Protein AF-A0A7S1W0T6-F1 (afdb_monomer)

Foldseek 3Di:
DDDDDDDDDDDDDDDDDDDDDDDDDDDDDDDDDDDDDDDPDDPPPPPPQAFFDWDKDAACDWFAQPQQRATDHTIWIAGPQQRGIHHLACHPPPGGGSNVVSRVHGDDHNDDGRDHDDDPCSVVVSVVVNVVSVVVVVVVVVCVVCCVPPNPCPVVLVVVVVVVVCVPLVNLLVVLLVVLVVVLVVQLVVQLVVQVVVPPDPDPLSNLVSNLRSLVRSLVVLVVQLVVLVVQLVVLVVQLVCVVVVQCCCCPVVVDRCVVSVDDSNVVSVSSNVSSVSSNVSSVVVNVVSVVSNVVSVVVNVVD

Secondary structure (DSSP, 8-state):
-------PPPPPP------------------------------------BPP-EEEEEEEEEEE-TTT--EEEEEEEEETTT--EEESS--STT-S-HHHHHHHSPB-SPPPPP-PPP-TTHHHHHHHHHHHHHHHHHHHHHHHHHHHHH-SSHHHHHHHHHHHHHT-HHHHHHHHHHHHHHHHHHHHHHHHHHHHHH-----HHHHHHHHHHHHHHHHHHHHHHHHHHHHHHHHHHHHHHSHHHHHHHHHHTS---TTTTT--HHHHHHHHHHHHHHHHHHHHHHHHHHHHHHHHHHHHHHT-

pLDDT: mean 81.7, std 15.67, range [36.41, 97.75]

Radius of gyration: 34.13 Å; Cα contacts (8 Å, |Δi|>4): 295; chains: 1; bounding box: 92×72×95 Å

Mean predicted aligned error: 13.71 Å

Structure (mmCIF, N/CA/C/O backbone):
data_AF-A0A7S1W0T6-F1
#
_entry.id   AF-A0A7S1W0T6-F1
#
loop_
_atom_site.group_PDB
_atom_site.id
_atom_site.type_symbol
_atom_site.label_atom_id
_atom_site.label_alt_id
_atom_site.label_comp_id
_atom_site.label_asym_id
_atom_site.label_entity_id
_atom_site.label_seq_id
_atom_site.pdbx_PDB_ins_code
_atom_site.Cartn_x
_atom_site.Cartn_y
_atom_site.Cartn_z
_atom_site.occupancy
_atom_site.B_iso_or_equiv
_atom_site.auth_seq_id
_atom_site.auth_comp_id
_atom_site.auth_asym_id
_atom_site.auth_atom_id
_atom_site.pdbx_PDB_model_num
ATOM 1 N N . GLY A 1 1 ? -43.953 41.313 -1.895 1.00 39.44 1 GLY A N 1
ATOM 2 C CA . GLY A 1 1 ? -42.645 41.638 -2.489 1.00 39.44 1 GLY A CA 1
ATOM 3 C C . GLY A 1 1 ? -41.579 40.808 -1.817 1.00 39.44 1 GLY A C 1
ATOM 4 O O . GLY A 1 1 ? -41.363 40.993 -0.632 1.00 39.44 1 GLY A O 1
ATOM 5 N N . TRP A 1 2 ? -40.994 39.850 -2.533 1.00 36.41 2 TRP A N 1
ATOM 6 C CA . TRP A 1 2 ? -39.871 39.034 -2.065 1.00 36.41 2 TRP A CA 1
ATOM 7 C C . TRP A 1 2 ? -38.756 39.182 -3.098 1.00 36.41 2 TRP A C 1
ATOM 9 O O . TRP A 1 2 ? -38.876 38.708 -4.227 1.00 36.41 2 TRP A O 1
ATOM 19 N N . THR A 1 3 ? -37.712 39.921 -2.740 1.00 49.25 3 THR A N 1
ATOM 20 C CA . THR A 1 3 ? -36.543 40.180 -3.579 1.00 49.25 3 THR A CA 1
ATOM 21 C C . THR A 1 3 ? -35.574 39.001 -3.489 1.00 49.25 3 THR A C 1
ATOM 23 O O . THR A 1 3 ? -35.096 38.641 -2.416 1.00 49.25 3 THR A O 1
ATOM 26 N N . ARG A 1 4 ? -35.294 38.372 -4.637 1.00 43.72 4 ARG A N 1
ATOM 27 C CA . ARG A 1 4 ? -34.226 37.376 -4.799 1.00 43.72 4 ARG A CA 1
ATOM 28 C C . ARG A 1 4 ? -32.886 38.105 -4.899 1.00 43.72 4 ARG A C 1
ATOM 30 O O . ARG A 1 4 ? -32.640 38.783 -5.892 1.00 43.72 4 ARG A O 1
ATOM 37 N N . SER A 1 5 ? -32.014 37.928 -3.911 1.00 48.78 5 SER A N 1
ATOM 38 C CA . SER A 1 5 ? -30.604 38.313 -4.020 1.00 48.78 5 SER A CA 1
ATOM 39 C C . SER A 1 5 ? -29.853 37.283 -4.861 1.00 48.78 5 SER A C 1
ATOM 41 O O . SER A 1 5 ? -29.680 36.134 -4.454 1.00 48.78 5 SER A O 1
ATOM 43 N N . ALA A 1 6 ? -29.420 37.703 -6.048 1.00 42.72 6 ALA A N 1
ATOM 44 C CA . ALA A 1 6 ? -28.495 36.965 -6.894 1.00 42.72 6 ALA A CA 1
ATOM 45 C C . ALA A 1 6 ? -27.085 37.017 -6.282 1.00 42.72 6 ALA A C 1
ATOM 47 O O . ALA A 1 6 ? -26.511 38.089 -6.101 1.00 42.72 6 ALA A O 1
ATOM 48 N N . SER A 1 7 ? -26.531 35.850 -5.953 1.00 50.03 7 SER A N 1
ATOM 49 C CA . SER A 1 7 ? -25.130 35.694 -5.561 1.00 50.03 7 SER A CA 1
ATOM 50 C C . SER A 1 7 ? -24.276 35.618 -6.827 1.00 50.03 7 SER A C 1
ATOM 52 O O . SER A 1 7 ? -24.381 34.671 -7.605 1.00 50.03 7 SER A O 1
ATOM 54 N N . ALA A 1 8 ? -23.464 36.650 -7.051 1.00 44.28 8 ALA A N 1
ATOM 55 C CA . ALA A 1 8 ? -22.470 36.690 -8.111 1.00 44.28 8 ALA A CA 1
ATOM 56 C C . ALA A 1 8 ? -21.288 35.768 -7.761 1.00 44.28 8 ALA A C 1
ATOM 58 O O . ALA A 1 8 ? -20.667 35.911 -6.707 1.00 44.28 8 ALA A O 1
ATOM 59 N N . SER A 1 9 ? -20.968 34.824 -8.649 1.00 47.66 9 SER A N 1
ATOM 60 C CA . SER A 1 9 ? -19.741 34.027 -8.562 1.00 47.66 9 SER A CA 1
ATOM 61 C C . SER A 1 9 ? -18.504 34.879 -8.886 1.00 47.66 9 SER A C 1
ATOM 63 O O . SER A 1 9 ? -18.552 35.669 -9.833 1.00 47.66 9 SER A O 1
ATOM 65 N N . PRO A 1 10 ? -17.371 34.705 -8.180 1.00 53.59 10 PRO A N 1
ATOM 66 C CA . PRO A 1 10 ? -16.130 35.391 -8.523 1.00 53.59 10 PRO A CA 1
ATOM 67 C C . PRO A 1 10 ? -15.521 34.791 -9.798 1.00 53.59 10 PRO A C 1
ATOM 69 O O . PRO A 1 10 ? -15.310 33.579 -9.877 1.00 53.59 10 PRO A O 1
ATOM 72 N N . ARG A 1 11 ? -15.205 35.643 -10.782 1.00 46.06 11 ARG A N 1
ATOM 73 C CA . ARG A 1 11 ? -14.334 35.297 -11.916 1.00 46.06 11 ARG A CA 1
ATOM 74 C C . ARG A 1 11 ? -12.904 35.102 -11.408 1.00 46.06 11 ARG A C 1
ATOM 76 O O . ARG A 1 11 ? -12.360 35.984 -10.748 1.00 46.06 11 ARG A O 1
ATOM 83 N N . LEU A 1 12 ? -12.309 33.956 -11.727 1.00 51.66 12 LEU A N 1
ATOM 84 C CA . LEU A 1 12 ? -10.872 33.724 -11.582 1.00 51.66 12 LEU A CA 1
ATOM 85 C C . LEU A 1 12 ? -10.122 34.395 -12.748 1.00 51.66 12 LEU A C 1
ATOM 87 O O . LEU A 1 12 ? -10.652 34.405 -13.860 1.00 51.66 12 LEU A O 1
ATOM 91 N N . PRO A 1 13 ? -8.920 34.950 -12.516 1.00 53.38 13 PRO A N 1
ATOM 92 C CA . PRO A 1 13 ? -8.126 35.574 -13.566 1.00 53.38 13 PRO A CA 1
ATOM 93 C C . PRO A 1 13 ? -7.515 34.523 -14.502 1.00 53.38 13 PRO A C 1
ATOM 95 O O . PRO A 1 13 ? -6.929 33.539 -14.047 1.00 53.38 13 PRO A O 1
ATOM 98 N N . GLU A 1 14 ? -7.642 34.766 -15.807 1.00 43.16 14 GLU A N 1
ATOM 99 C CA . GLU A 1 14 ? -6.897 34.092 -16.871 1.00 43.16 14 GLU A CA 1
ATOM 100 C C . GLU A 1 14 ? -5.398 34.359 -16.691 1.00 43.16 14 GLU A C 1
ATOM 102 O O . GLU A 1 14 ? -4.919 35.484 -16.834 1.00 43.16 14 GLU A O 1
ATOM 107 N N . SER A 1 15 ? -4.646 33.315 -16.353 1.00 44.34 15 SER A N 1
ATOM 108 C CA . SER A 1 15 ? -3.191 33.322 -16.429 1.00 44.34 15 SER A CA 1
ATOM 109 C C . SER A 1 15 ? -2.772 33.059 -17.872 1.00 44.34 15 SER A C 1
ATOM 111 O O . SER A 1 15 ? -3.045 31.990 -18.411 1.00 44.34 15 SER A O 1
ATOM 113 N N . ALA A 1 16 ? -2.121 34.052 -18.473 1.00 43.12 16 ALA A N 1
ATOM 114 C CA . ALA A 1 16 ? -1.555 34.002 -19.809 1.00 43.12 16 ALA A CA 1
ATOM 115 C C . ALA A 1 16 ? -0.494 32.894 -19.937 1.00 43.12 16 ALA A C 1
ATOM 117 O O . ALA A 1 16 ? 0.518 32.906 -19.233 1.00 43.12 16 ALA A O 1
ATOM 118 N N . ASP A 1 17 ? -0.720 31.976 -20.876 1.00 38.09 17 ASP A N 1
ATOM 119 C CA . ASP A 1 17 ? 0.258 30.993 -21.329 1.00 38.09 17 ASP A CA 1
ATOM 120 C C . ASP A 1 17 ? 1.307 31.672 -22.221 1.00 38.09 17 ASP A C 1
ATOM 122 O O . ASP A 1 17 ? 1.073 32.007 -23.385 1.00 38.09 17 ASP A O 1
ATOM 126 N N . SER A 1 18 ? 2.508 31.855 -21.678 1.00 43.09 18 SER A N 1
ATOM 127 C CA . SER A 1 18 ? 3.706 32.192 -22.439 1.00 43.09 18 SER A CA 1
ATOM 128 C C . SER A 1 18 ? 4.280 30.924 -23.077 1.00 43.09 18 SER A C 1
ATOM 130 O O . SER A 1 18 ? 5.038 30.154 -22.488 1.00 43.09 18 SER A O 1
ATOM 132 N N . SER A 1 19 ? 3.904 30.730 -24.339 1.00 42.38 19 SER A N 1
ATOM 133 C CA . SER A 1 19 ? 4.480 29.746 -25.255 1.00 42.38 19 SER A CA 1
ATOM 134 C C . SER A 1 19 ? 5.979 30.007 -25.455 1.00 42.38 19 SER A C 1
ATOM 136 O O . SER A 1 19 ? 6.369 30.871 -26.240 1.00 42.38 19 SER A O 1
ATOM 138 N N . SER A 1 20 ? 6.839 29.251 -24.769 1.00 43.81 20 SER A N 1
ATOM 139 C CA . SER A 1 20 ? 8.278 29.204 -25.054 1.00 43.81 20 SER A CA 1
ATOM 140 C C . SER A 1 20 ? 8.564 28.074 -26.042 1.00 43.81 20 SER A C 1
ATOM 142 O O . SER A 1 20 ? 8.642 26.891 -25.724 1.00 43.81 20 SER A O 1
ATOM 144 N N . ARG A 1 21 ? 8.665 28.499 -27.298 1.00 42.38 21 ARG A N 1
ATOM 145 C CA . ARG A 1 21 ? 9.006 27.736 -28.495 1.00 42.38 21 ARG A CA 1
ATOM 146 C C . ARG A 1 21 ? 10.484 27.330 -28.412 1.00 42.38 21 ARG A C 1
ATOM 148 O O . ARG A 1 21 ? 11.360 28.155 -28.652 1.00 42.38 21 ARG A O 1
ATOM 155 N N . SER A 1 22 ? 10.777 26.083 -28.054 1.00 40.56 22 SER A N 1
ATOM 156 C CA . SER A 1 22 ? 12.134 25.529 -28.114 1.00 40.56 22 SER A CA 1
ATOM 157 C C . SER A 1 22 ? 12.492 25.197 -29.564 1.00 40.56 22 SER A C 1
ATOM 159 O O . SER A 1 22 ? 12.004 24.248 -30.175 1.00 40.56 22 SER A O 1
ATOM 161 N N . SER A 1 23 ? 13.335 26.053 -30.131 1.00 42.31 23 SER A N 1
ATOM 162 C CA . SER A 1 23 ? 13.966 25.927 -31.438 1.00 42.31 23 SER A CA 1
ATOM 163 C C . SER A 1 23 ? 14.831 24.668 -31.516 1.00 42.31 23 SER A C 1
ATOM 165 O O . SER A 1 23 ? 15.804 24.520 -30.780 1.00 42.31 23 SER A O 1
ATOM 167 N N . SER A 1 24 ? 14.471 23.783 -32.444 1.00 42.88 24 SER A N 1
ATOM 168 C CA . SER A 1 24 ? 15.253 22.624 -32.860 1.00 42.88 24 SER A CA 1
ATOM 169 C C . SER A 1 24 ? 16.482 23.107 -33.641 1.00 42.88 24 SER A C 1
ATOM 171 O O . SER A 1 24 ? 16.363 23.575 -34.774 1.00 42.88 24 SER A O 1
ATOM 173 N N . SER A 1 25 ? 17.658 23.061 -33.015 1.00 43.88 25 SER A N 1
ATOM 174 C CA . SER A 1 25 ? 18.938 23.294 -33.679 1.00 43.88 25 SER A CA 1
ATOM 175 C C . SER A 1 25 ? 19.396 22.012 -34.376 1.00 43.88 25 SER A C 1
ATOM 177 O O . SER A 1 25 ? 19.627 20.968 -33.771 1.00 43.88 25 SER A O 1
ATOM 179 N N . LYS A 1 26 ? 19.488 22.123 -35.697 1.00 44.62 26 LYS A N 1
ATOM 180 C CA . LYS A 1 26 ? 19.999 21.144 -36.654 1.00 44.62 26 LYS A CA 1
ATOM 181 C C . LYS A 1 26 ? 21.535 21.127 -36.538 1.00 44.62 26 LYS A C 1
ATOM 183 O O . LYS A 1 26 ? 22.123 22.190 -36.733 1.00 44.62 26 LYS A O 1
ATOM 188 N N . PRO A 1 27 ? 22.207 20.005 -36.228 1.00 48.75 27 PRO A N 1
ATOM 189 C CA . PRO A 1 27 ? 23.661 19.962 -36.298 1.00 48.75 27 PRO A CA 1
ATOM 190 C C . PRO A 1 27 ? 24.092 19.851 -37.763 1.00 48.75 27 PRO A C 1
ATOM 192 O O . PRO A 1 27 ? 23.799 18.881 -38.463 1.00 48.75 27 PRO A O 1
ATOM 195 N N . THR A 1 28 ? 24.740 20.916 -38.220 1.00 46.06 28 THR A N 1
ATOM 196 C CA . THR A 1 28 ? 25.445 21.052 -39.491 1.00 46.06 28 THR A CA 1
ATOM 197 C C . THR A 1 28 ? 26.633 20.094 -39.510 1.00 46.06 28 THR A C 1
ATOM 199 O O . THR A 1 28 ? 27.437 20.081 -38.580 1.00 46.06 28 THR A O 1
ATOM 202 N N . GLY A 1 29 ? 26.726 19.286 -40.566 1.00 46.78 29 GLY A N 1
ATOM 203 C CA . GLY A 1 29 ? 27.864 18.410 -40.806 1.00 46.78 29 GLY A CA 1
ATOM 204 C C . GLY A 1 29 ? 29.128 19.218 -41.081 1.00 46.78 29 GLY A C 1
ATOM 205 O O . GLY A 1 29 ? 29.123 20.108 -41.930 1.00 46.78 29 GLY A O 1
ATOM 206 N N . ALA A 1 30 ? 30.193 18.879 -40.364 1.00 47.16 30 ALA A N 1
ATOM 207 C CA . ALA A 1 30 ? 31.5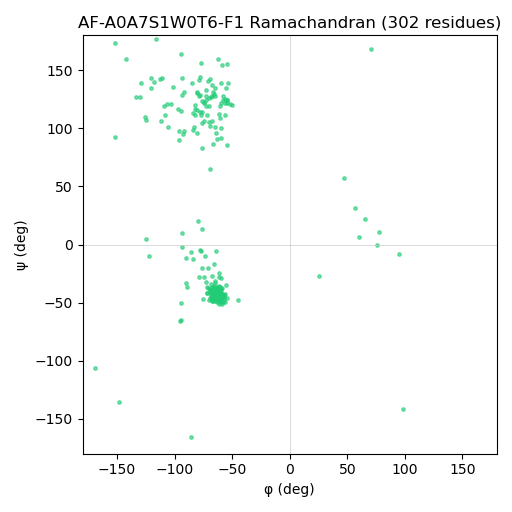59 19.211 -40.721 1.00 47.16 30 ALA A CA 1
ATOM 208 C C . ALA A 1 30 ? 32.237 17.909 -41.159 1.00 47.16 30 ALA A C 1
ATOM 210 O O . ALA A 1 30 ? 32.392 16.970 -40.381 1.00 47.16 30 ALA A O 1
ATOM 211 N N . SER A 1 31 ? 32.540 17.853 -42.448 1.00 48.03 31 SER A N 1
ATOM 212 C CA . SER A 1 31 ? 33.389 16.875 -43.109 1.00 48.03 31 SER A CA 1
ATOM 213 C C . SER A 1 31 ? 34.845 17.140 -42.722 1.00 48.03 31 SER A C 1
ATOM 215 O O . SER A 1 31 ? 35.403 18.162 -43.116 1.00 48.03 31 SER A O 1
ATOM 217 N N . GLU A 1 32 ? 35.438 16.231 -41.947 1.00 50.88 32 GLU A N 1
ATOM 218 C CA . GLU A 1 32 ? 36.887 16.153 -41.755 1.00 50.88 32 GLU A CA 1
ATOM 219 C C . GLU A 1 32 ? 37.467 15.103 -42.707 1.00 50.88 32 GLU A C 1
ATOM 221 O O . GLU A 1 32 ? 37.151 13.913 -42.630 1.00 50.88 32 GLU A O 1
ATOM 226 N N . ASP A 1 33 ? 38.315 15.582 -43.616 1.00 49.03 33 ASP A N 1
ATOM 227 C CA . ASP A 1 33 ? 39.157 14.792 -44.503 1.00 49.03 33 ASP A CA 1
ATOM 228 C C . ASP A 1 33 ? 40.224 14.049 -43.689 1.00 49.03 33 ASP A C 1
ATOM 230 O O . ASP A 1 33 ? 41.210 14.631 -43.226 1.00 49.03 33 ASP A O 1
ATOM 234 N N . VAL A 1 34 ? 40.046 12.735 -43.533 1.00 54.88 34 VAL A N 1
ATOM 235 C CA . VAL A 1 34 ? 41.065 11.850 -42.961 1.00 54.88 34 VAL A CA 1
ATOM 236 C C . VAL A 1 34 ? 41.894 11.232 -44.083 1.00 54.88 34 VAL A C 1
ATOM 238 O O . VAL A 1 34 ? 41.431 10.457 -44.915 1.00 54.88 34 VAL A O 1
ATOM 241 N N . ARG A 1 35 ? 43.161 11.629 -44.052 1.00 50.22 35 ARG A N 1
ATOM 242 C CA . ARG A 1 35 ? 44.296 11.259 -44.894 1.00 50.22 35 ARG A CA 1
ATOM 243 C C . ARG A 1 35 ? 44.503 9.736 -44.935 1.00 50.22 35 ARG A C 1
ATOM 245 O O . ARG A 1 35 ? 44.746 9.116 -43.902 1.00 50.22 35 ARG A O 1
ATOM 252 N N . SER A 1 36 ? 44.456 9.165 -46.138 1.00 48.41 36 SER A N 1
ATOM 253 C CA . SER A 1 36 ? 44.797 7.769 -46.436 1.00 48.41 36 SER A CA 1
ATOM 254 C C . SER A 1 36 ? 46.221 7.434 -45.984 1.00 48.41 36 SER A C 1
ATOM 256 O O . SER A 1 36 ? 47.189 7.937 -46.552 1.00 48.41 36 SER A O 1
ATOM 258 N N . GLY A 1 37 ? 46.330 6.584 -44.961 1.00 52.69 37 GLY A N 1
ATOM 259 C CA . GLY A 1 37 ? 47.558 5.904 -44.557 1.00 52.69 37 GLY A CA 1
ATOM 260 C C . GLY A 1 37 ? 47.559 4.458 -45.055 1.00 52.69 37 GLY A C 1
ATOM 261 O O . GLY A 1 37 ? 46.552 3.757 -44.960 1.00 52.69 37 GLY A O 1
ATOM 262 N N . GLU A 1 38 ? 48.690 4.034 -45.605 1.00 45.78 38 GLU A N 1
ATOM 263 C CA . GLU A 1 38 ? 48.952 2.715 -46.179 1.00 45.78 38 GLU A CA 1
ATOM 264 C C . GLU A 1 38 ? 48.785 1.567 -45.160 1.00 45.78 38 GLU A C 1
ATOM 266 O O . GLU A 1 38 ? 49.583 1.379 -44.248 1.00 45.78 38 GLU A O 1
ATOM 271 N N . GLY A 1 39 ? 47.721 0.781 -45.338 1.00 49.06 39 GLY A N 1
ATOM 272 C CA . GLY A 1 39 ? 47.783 -0.667 -45.578 1.00 49.06 39 GLY A CA 1
ATOM 273 C C . GLY A 1 39 ? 48.675 -1.562 -44.707 1.00 49.06 39 GLY A C 1
ATOM 274 O O . GLY A 1 39 ? 49.448 -2.342 -45.256 1.00 49.06 39 GLY A O 1
ATOM 275 N N . VAL A 1 40 ? 48.498 -1.573 -43.383 1.00 54.53 40 VAL A N 1
ATOM 276 C CA . VAL A 1 40 ? 48.794 -2.781 -42.589 1.00 54.53 40 VAL A CA 1
ATOM 277 C C . VAL A 1 40 ? 47.559 -3.674 -42.669 1.00 54.53 40 VAL A C 1
ATOM 279 O O . VAL A 1 40 ? 46.495 -3.294 -42.188 1.00 54.53 40 VAL A O 1
ATOM 282 N N . GLY A 1 41 ? 47.679 -4.834 -43.319 1.00 51.09 41 GLY A N 1
ATOM 283 C CA . GLY A 1 41 ? 46.597 -5.807 -43.471 1.00 51.09 41 GLY A CA 1
ATOM 284 C C . GLY A 1 41 ? 46.085 -6.303 -42.119 1.00 51.09 41 GLY A C 1
ATOM 285 O O . GLY A 1 41 ? 46.602 -7.274 -41.570 1.00 51.09 41 GLY A O 1
AT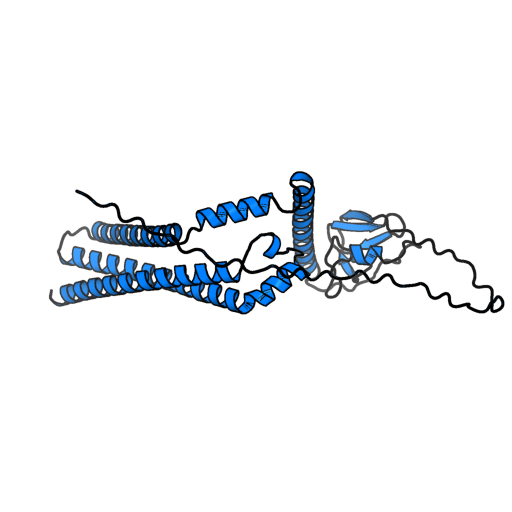OM 286 N N . ILE A 1 42 ? 45.061 -5.635 -41.588 1.00 57.00 42 ILE A N 1
ATOM 287 C CA . ILE A 1 42 ? 44.235 -6.160 -40.507 1.00 57.00 42 ILE A CA 1
ATOM 288 C C . ILE A 1 42 ? 43.430 -7.299 -41.137 1.00 57.00 42 ILE A C 1
ATOM 290 O O . ILE A 1 42 ? 42.707 -7.043 -42.102 1.00 57.00 42 ILE A O 1
ATOM 294 N N . PRO A 1 43 ? 43.567 -8.553 -40.671 1.00 57.59 43 PRO A N 1
ATOM 295 C CA . PRO A 1 43 ? 42.739 -9.634 -41.174 1.00 57.59 43 PRO A CA 1
ATOM 296 C C . PRO A 1 43 ? 41.276 -9.240 -40.978 1.00 57.59 43 PRO A C 1
ATOM 298 O O . PRO A 1 43 ? 40.848 -8.949 -39.862 1.00 57.59 43 PRO A O 1
ATOM 301 N N . ASP A 1 44 ? 40.543 -9.207 -42.088 1.00 51.62 44 ASP A N 1
ATOM 302 C CA . ASP A 1 44 ? 39.119 -8.906 -42.187 1.00 51.62 44 ASP A CA 1
ATOM 303 C C . ASP A 1 44 ? 38.310 -10.053 -41.559 1.00 51.62 44 ASP A C 1
ATOM 305 O O . ASP A 1 44 ? 37.618 -10.833 -42.212 1.00 51.62 44 ASP A O 1
ATOM 309 N N . SER A 1 45 ? 38.464 -10.233 -40.246 1.00 58.25 45 SER A N 1
ATOM 310 C CA . SER A 1 45 ? 37.558 -11.035 -39.445 1.00 58.25 45 SER A CA 1
ATOM 311 C C . SER A 1 45 ? 36.315 -10.188 -39.242 1.00 58.25 45 SER A C 1
ATOM 313 O O . SER A 1 45 ? 36.171 -9.497 -38.231 1.00 58.25 45 SER A O 1
ATOM 315 N N . SER A 1 46 ? 35.430 -10.222 -40.232 1.00 61.09 46 SER A N 1
ATOM 316 C CA . SER A 1 46 ? 34.036 -9.832 -40.089 1.00 61.09 46 SER A CA 1
ATOM 317 C C . SER A 1 46 ? 33.433 -10.639 -38.933 1.00 61.09 46 SER A C 1
ATOM 319 O O . SER A 1 46 ? 32.884 -11.727 -39.100 1.00 61.09 46 SER A O 1
ATOM 321 N N . PHE A 1 47 ? 33.595 -10.133 -37.709 1.00 59.38 47 PHE A N 1
ATOM 322 C CA . PHE A 1 47 ? 32.964 -10.671 -36.516 1.00 59.38 47 PHE A CA 1
ATOM 323 C C . PHE A 1 47 ? 31.467 -10.434 -36.674 1.00 59.38 47 PHE A C 1
ATOM 325 O O . PHE A 1 47 ? 30.910 -9.428 -36.241 1.00 59.38 47 PHE A O 1
ATOM 332 N N . THR A 1 48 ? 30.793 -11.368 -37.337 1.00 70.88 48 THR A N 1
ATOM 333 C CA . THR A 1 48 ? 29.341 -11.436 -37.328 1.00 70.88 48 THR A CA 1
ATOM 334 C C . THR A 1 48 ? 28.928 -11.719 -35.891 1.00 70.88 48 THR A C 1
ATOM 336 O O . THR A 1 48 ? 28.958 -12.864 -35.437 1.00 70.88 48 THR A O 1
ATOM 339 N N . HIS A 1 49 ? 28.594 -10.662 -35.151 1.00 77.38 49 HIS A N 1
ATOM 340 C CA . HIS A 1 49 ? 28.025 -10.751 -33.815 1.00 77.38 49 HIS A CA 1
ATOM 341 C C . HIS A 1 49 ? 26.672 -11.464 -33.915 1.00 77.38 49 HIS A C 1
ATOM 343 O O . HIS A 1 49 ? 25.633 -10.854 -34.164 1.00 77.38 49 HIS A O 1
ATOM 349 N N . ARG A 1 50 ? 26.680 -12.791 -33.770 1.00 89.62 50 ARG A N 1
ATOM 350 C CA . ARG A 1 50 ? 25.458 -13.592 -33.754 1.00 89.62 50 ARG A CA 1
ATOM 351 C C . ARG A 1 50 ? 24.816 -13.463 -32.379 1.00 89.62 50 ARG A C 1
ATOM 353 O O . ARG A 1 50 ? 25.467 -13.691 -31.362 1.00 89.62 50 ARG A O 1
ATOM 360 N N . ALA A 1 51 ? 23.538 -13.104 -32.336 1.00 92.56 51 ALA A N 1
ATOM 361 C CA . ALA A 1 51 ? 22.790 -13.068 -31.086 1.00 92.56 51 ALA A CA 1
ATOM 362 C C . ALA A 1 51 ? 22.562 -14.491 -30.547 1.00 92.56 51 ALA A C 1
ATOM 364 O O . ALA A 1 51 ? 22.303 -15.429 -31.307 1.00 92.56 51 ALA A O 1
ATOM 365 N N . HIS A 1 52 ? 22.623 -14.655 -29.226 1.00 95.50 52 HIS A N 1
ATOM 366 C CA . HIS A 1 52 ? 22.349 -15.936 -28.580 1.00 95.50 52 HIS A CA 1
ATOM 367 C C . HIS A 1 52 ? 20.889 -16.380 -28.768 1.00 95.50 52 HIS A C 1
ATOM 369 O O . HIS A 1 52 ? 19.950 -15.625 -28.512 1.00 95.50 52 HIS A O 1
ATOM 375 N N . LYS A 1 53 ? 20.690 -17.658 -29.113 1.00 96.12 53 LYS A N 1
ATOM 376 C CA . LYS A 1 53 ? 19.368 -18.306 -29.146 1.00 96.12 53 LYS A CA 1
ATOM 377 C C . LYS A 1 53 ? 19.113 -19.068 -27.849 1.00 96.12 53 LYS A C 1
ATOM 379 O O . LYS A 1 53 ? 19.471 -20.241 -27.722 1.00 96.12 53 LYS A O 1
ATOM 384 N N . PHE A 1 54 ? 18.532 -18.388 -26.864 1.00 96.88 54 PHE A N 1
ATOM 385 C CA . PHE A 1 54 ? 18.243 -18.971 -25.553 1.00 96.88 54 PHE A CA 1
ATOM 386 C C . PHE A 1 54 ? 16.965 -19.812 -25.549 1.00 96.88 54 PHE A C 1
ATOM 388 O O . PHE A 1 54 ? 15.901 -19.342 -25.940 1.00 96.88 54 PHE A O 1
ATOM 395 N N . VAL A 1 55 ? 17.062 -21.024 -25.003 1.00 96.75 55 VAL A N 1
ATOM 396 C CA . VAL A 1 55 ? 15.915 -21.845 -24.600 1.00 96.75 55 VAL A CA 1
ATOM 397 C C . VAL A 1 55 ? 15.872 -22.004 -23.094 1.00 96.75 55 VAL A C 1
ATOM 399 O O . VAL A 1 55 ? 16.905 -22.140 -22.436 1.00 96.75 55 VAL A O 1
ATOM 402 N N . GLN A 1 56 ? 14.667 -21.999 -22.535 1.00 96.25 56 GLN A N 1
ATOM 403 C CA . GLN A 1 56 ? 14.483 -22.286 -21.123 1.00 96.25 56 GLN A CA 1
ATOM 404 C C . GLN A 1 56 ? 14.757 -23.774 -20.866 1.00 96.25 56 GLN A C 1
ATOM 406 O O . GLN A 1 56 ? 14.181 -24.651 -21.505 1.00 96.25 56 GLN A O 1
ATOM 411 N N . LYS A 1 57 ? 15.650 -24.066 -19.921 1.00 97.19 57 LYS A N 1
ATOM 412 C CA . LYS A 1 57 ? 16.019 -25.416 -19.496 1.00 97.19 57 LYS A CA 1
ATOM 413 C C . LYS A 1 57 ? 15.926 -25.522 -17.979 1.00 97.19 57 LYS A C 1
ATOM 415 O O . LYS A 1 57 ? 16.342 -24.618 -17.257 1.00 97.19 57 LYS A O 1
ATOM 420 N N . ARG A 1 58 ? 15.402 -26.648 -17.492 1.00 96.81 58 ARG A N 1
ATOM 421 C CA . ARG A 1 58 ? 15.381 -26.975 -16.064 1.00 96.81 58 ARG A CA 1
ATOM 422 C C . ARG A 1 58 ? 16.6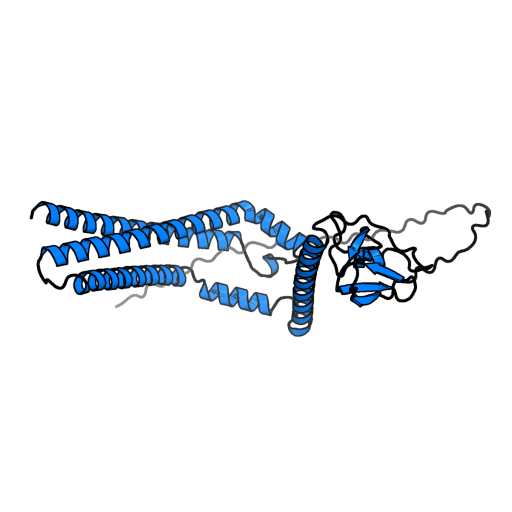06 -27.816 -15.698 1.00 96.81 58 ARG A C 1
ATOM 424 O O . ARG A 1 58 ? 16.892 -28.820 -16.346 1.00 96.81 58 ARG A O 1
ATOM 431 N N . TYR A 1 59 ? 17.323 -27.395 -14.664 1.00 95.94 59 TYR A N 1
ATOM 432 C CA . TYR A 1 59 ? 18.485 -28.075 -14.104 1.00 95.94 59 TYR A CA 1
ATOM 433 C C . TYR A 1 59 ? 18.116 -28.714 -12.768 1.00 95.94 59 TYR A C 1
ATOM 435 O O . TYR A 1 59 ? 17.717 -28.020 -11.836 1.00 95.94 59 TYR A O 1
ATOM 443 N N . TYR A 1 60 ? 18.275 -30.032 -12.677 1.00 94.06 60 TYR A N 1
ATOM 444 C CA . TYR A 1 60 ? 18.051 -30.796 -11.443 1.00 94.06 60 TYR A CA 1
ATOM 445 C C . TYR A 1 60 ? 19.312 -30.922 -10.579 1.00 94.06 60 TYR A C 1
ATOM 447 O O . TYR A 1 60 ? 19.234 -31.320 -9.425 1.00 94.06 60 TYR A O 1
ATOM 455 N N . MET A 1 61 ? 20.470 -30.554 -11.132 1.00 93.88 61 MET A N 1
ATOM 456 C CA . MET A 1 61 ? 21.742 -30.483 -10.419 1.00 93.88 61 MET A CA 1
ATOM 457 C C . MET A 1 61 ? 22.282 -29.054 -10.481 1.00 93.88 61 MET A C 1
ATOM 459 O O . MET A 1 61 ? 22.137 -28.429 -11.539 1.00 93.88 61 MET A O 1
ATOM 463 N N . PRO A 1 62 ? 22.928 -28.549 -9.411 1.00 94.19 62 PRO A N 1
ATOM 464 C CA . PRO A 1 62 ? 23.525 -27.221 -9.410 1.00 94.19 62 PRO A CA 1
ATOM 465 C C . PRO A 1 62 ? 24.490 -27.043 -10.587 1.00 94.19 62 PRO A C 1
ATOM 467 O O . PRO A 1 62 ? 25.419 -27.829 -10.786 1.00 94.19 62 PRO A O 1
ATOM 470 N N . LYS A 1 63 ? 24.245 -26.013 -11.393 1.00 96.69 63 LYS A N 1
ATOM 471 C CA . LYS A 1 63 ? 25.162 -25.494 -12.413 1.00 96.69 63 LYS A CA 1
ATOM 472 C C . LYS A 1 63 ? 25.551 -24.068 -12.047 1.00 96.69 63 LYS A C 1
ATOM 474 O O . LYS A 1 63 ? 25.055 -23.528 -11.064 1.00 96.69 63 LYS A O 1
ATOM 479 N N . TYR A 1 64 ? 26.425 -23.460 -12.835 1.00 97.00 64 TYR A N 1
ATOM 480 C CA . TYR A 1 64 ? 26.832 -22.074 -12.641 1.00 97.00 64 TYR A CA 1
ATOM 481 C C . TYR A 1 64 ? 26.434 -21.249 -13.859 1.00 97.00 64 TYR A C 1
ATOM 483 O O . TYR A 1 64 ? 26.496 -21.725 -14.996 1.00 97.00 64 TYR A O 1
ATOM 491 N N . CYS A 1 65 ? 25.960 -20.037 -13.589 1.00 96.75 65 CYS A N 1
ATOM 492 C CA . CYS A 1 65 ? 25.668 -19.030 -14.595 1.00 96.75 65 CYS A CA 1
ATOM 493 C C . CYS A 1 65 ? 26.980 -18.577 -15.227 1.00 96.75 65 CYS A C 1
ATOM 495 O O . CYS A 1 65 ? 27.898 -18.187 -14.515 1.00 96.75 65 CYS A O 1
ATOM 497 N N . ASP A 1 66 ? 27.070 -18.604 -16.549 1.00 96.44 66 ASP A N 1
ATOM 498 C CA . ASP A 1 66 ? 28.295 -18.231 -17.253 1.00 96.44 66 ASP A CA 1
ATOM 499 C C . ASP A 1 66 ? 28.490 -16.694 -17.301 1.00 96.44 66 ASP A C 1
ATOM 501 O O . ASP A 1 66 ? 29.549 -16.230 -17.705 1.00 96.44 66 ASP A O 1
ATOM 505 N N . VAL A 1 67 ? 27.504 -15.910 -16.827 1.00 95.19 67 VAL A N 1
ATOM 506 C CA . VAL A 1 67 ? 27.584 -14.441 -16.676 1.00 95.19 67 VAL A CA 1
ATOM 507 C C . VAL A 1 67 ? 28.014 -14.046 -15.263 1.00 95.19 67 VAL A C 1
ATOM 509 O O . VAL A 1 67 ? 29.095 -13.506 -15.067 1.00 95.19 67 VAL A O 1
ATOM 512 N N . CYS A 1 68 ? 27.189 -14.341 -14.253 1.00 95.12 68 CYS A N 1
ATOM 513 C CA . CYS A 1 68 ? 27.441 -13.894 -12.879 1.00 95.12 68 CYS A CA 1
ATOM 514 C C . CYS A 1 68 ? 28.191 -14.922 -12.016 1.00 95.12 68 CYS A C 1
ATOM 516 O O . CYS A 1 68 ? 28.406 -14.684 -10.828 1.00 95.12 68 CYS A O 1
ATOM 518 N N . GLN A 1 69 ? 28.496 -16.104 -12.568 1.00 95.19 69 GLN A N 1
ATOM 519 C CA . GLN A 1 69 ? 29.140 -17.239 -11.882 1.00 95.19 69 GLN A CA 1
ATOM 520 C C . GLN A 1 69 ? 28.361 -17.803 -10.677 1.00 95.19 69 GLN A C 1
ATOM 522 O O . GLN A 1 69 ? 28.837 -18.699 -9.984 1.00 95.19 69 GLN A O 1
ATOM 527 N N . GLY A 1 70 ? 27.135 -17.328 -10.443 1.00 94.75 70 GLY A N 1
ATOM 528 C CA . GLY A 1 70 ? 26.267 -17.786 -9.361 1.00 94.75 70 GLY A CA 1
ATOM 529 C C . GLY A 1 70 ? 25.604 -19.133 -9.654 1.00 94.75 70 GLY A C 1
ATOM 530 O O . GLY A 1 70 ? 25.399 -19.500 -10.812 1.00 94.75 70 GLY A O 1
ATOM 531 N N . VAL A 1 71 ? 25.222 -19.847 -8.591 1.00 95.81 71 VAL A N 1
ATOM 532 C CA . VAL A 1 71 ? 24.527 -21.140 -8.679 1.00 95.81 71 VAL A CA 1
ATOM 533 C C . VAL A 1 71 ? 23.198 -21.006 -9.433 1.00 95.81 71 VAL A C 1
ATOM 535 O O . VAL A 1 71 ? 22.456 -20.036 -9.254 1.00 95.81 71 VAL A O 1
ATOM 538 N N . VAL A 1 72 ? 22.926 -21.994 -10.281 1.00 95.62 72 VAL A N 1
ATOM 539 C CA . VAL A 1 72 ? 21.716 -22.184 -11.080 1.00 95.62 72 VAL A CA 1
ATOM 540 C C . VAL A 1 72 ? 21.165 -23.583 -10.797 1.00 95.62 72 VAL A C 1
ATOM 542 O O . VAL A 1 72 ? 21.737 -24.591 -11.216 1.00 95.62 72 VAL A O 1
ATOM 545 N N . LEU A 1 73 ? 20.034 -23.639 -10.106 1.00 94.75 73 LEU A N 1
ATOM 546 C CA . LEU A 1 73 ? 19.250 -24.837 -9.823 1.00 94.75 73 LEU A CA 1
ATOM 547 C C . LEU A 1 73 ? 17.769 -24.554 -10.107 1.00 94.75 73 LEU A C 1
ATOM 549 O O . LEU A 1 73 ? 17.214 -23.597 -9.581 1.00 94.75 73 LEU A O 1
ATOM 553 N N . GLY A 1 74 ? 17.112 -25.375 -10.924 1.00 94.19 74 GLY A N 1
ATOM 554 C CA . GLY A 1 74 ? 15.757 -25.103 -11.411 1.00 94.19 74 GLY A CA 1
ATOM 555 C C . GLY A 1 74 ? 15.751 -24.488 -12.811 1.00 94.19 74 GLY A C 1
ATOM 556 O O . GLY A 1 74 ? 16.495 -24.931 -13.682 1.00 94.19 74 GLY A O 1
ATOM 557 N N . SER A 1 75 ? 14.860 -23.534 -13.069 1.00 94.50 75 SER A N 1
ATOM 558 C CA . SER A 1 75 ? 14.660 -22.967 -14.408 1.00 94.50 75 SER A CA 1
ATOM 559 C C . SER A 1 75 ? 15.709 -21.901 -14.745 1.00 94.50 75 SER A C 1
ATOM 561 O O . SER A 1 75 ? 15.909 -20.968 -13.977 1.00 94.50 75 SER A O 1
ATOM 563 N N . ALA A 1 76 ? 16.338 -22.008 -15.914 1.00 95.88 76 ALA A N 1
ATOM 564 C CA . ALA A 1 76 ? 17.319 -21.048 -16.426 1.00 95.88 76 ALA A CA 1
ATOM 565 C C . ALA A 1 76 ? 17.327 -21.032 -17.959 1.00 95.88 76 ALA A C 1
ATOM 567 O O . ALA A 1 76 ? 16.667 -21.856 -18.591 1.00 95.88 76 ALA A O 1
ATOM 568 N N . PHE A 1 77 ? 18.075 -20.118 -18.570 1.00 96.75 77 PHE A N 1
ATOM 569 C CA . PHE A 1 77 ? 18.277 -20.087 -20.015 1.00 96.75 77 PHE A CA 1
ATOM 570 C C . PHE A 1 77 ? 19.549 -20.840 -20.406 1.00 96.75 77 PHE A C 1
ATOM 572 O O . PHE A 1 77 ? 20.546 -20.810 -19.686 1.00 96.75 77 PHE A O 1
ATOM 579 N N . LYS A 1 78 ? 19.513 -21.533 -21.547 1.00 97.75 78 LYS A N 1
ATOM 580 C CA . LYS A 1 78 ? 20.676 -22.139 -22.202 1.00 97.75 78 LYS A CA 1
ATOM 581 C C . LYS A 1 78 ? 20.689 -21.747 -23.677 1.00 97.75 78 LYS A C 1
ATOM 583 O O . LYS A 1 78 ? 19.695 -21.958 -24.364 1.00 97.75 78 LYS A O 1
ATOM 588 N N . CYS A 1 79 ? 21.797 -21.208 -24.172 1.00 97.62 79 CYS A N 1
ATOM 589 C CA . CYS A 1 79 ? 21.992 -20.977 -25.596 1.00 97.62 79 CYS A CA 1
ATOM 590 C C . CYS A 1 79 ? 22.079 -22.327 -26.325 1.00 97.62 79 CYS A C 1
ATOM 592 O O . CYS A 1 79 ? 22.824 -23.215 -25.900 1.00 97.62 79 CYS A O 1
ATOM 594 N N . GLN A 1 80 ? 21.324 -22.486 -27.412 1.00 97.00 80 GLN A N 1
ATOM 595 C CA . GLN A 1 80 ? 21.336 -23.708 -28.224 1.00 97.00 80 GLN A CA 1
ATOM 596 C C . GLN A 1 80 ? 22.668 -23.929 -28.953 1.00 97.00 80 GLN A C 1
ATOM 598 O O . GLN A 1 80 ? 23.028 -25.071 -29.211 1.00 97.00 80 GLN A O 1
ATOM 603 N N . GLU A 1 81 ? 23.395 -22.853 -29.255 1.00 95.69 81 GLU A N 1
ATOM 604 C CA . GLU A 1 81 ? 24.583 -22.888 -30.113 1.00 95.69 81 GLU A CA 1
ATOM 605 C C . GLU A 1 81 ? 25.868 -23.011 -29.285 1.00 95.69 81 GLU A C 1
ATOM 607 O O . GLU A 1 81 ? 26.516 -24.051 -29.287 1.00 95.69 81 GLU A O 1
ATOM 612 N N . CYS A 1 82 ? 26.204 -21.988 -28.493 1.00 95.69 82 CYS A N 1
ATO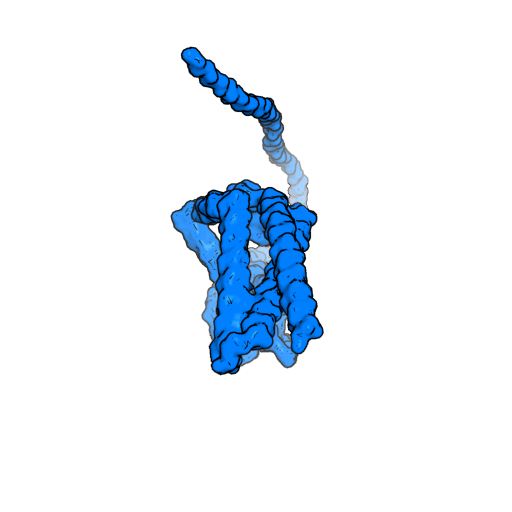M 613 C CA . CYS A 1 82 ? 27.436 -21.977 -27.694 1.00 95.69 82 CYS A CA 1
ATOM 614 C C . CYS A 1 82 ? 27.309 -22.669 -26.323 1.00 95.69 82 CYS A C 1
ATOM 616 O O . CYS A 1 82 ? 28.284 -22.776 -25.581 1.00 95.69 82 CYS A O 1
ATOM 618 N N . GLY A 1 83 ? 26.101 -23.090 -25.934 1.00 96.75 83 GLY A N 1
ATOM 619 C CA . GLY A 1 83 ? 25.852 -23.773 -24.663 1.00 96.75 83 GLY A CA 1
ATOM 620 C C . GLY A 1 83 ? 25.836 -22.896 -23.404 1.00 96.75 83 GLY A C 1
ATOM 621 O O . GLY A 1 83 ? 25.580 -23.450 -22.332 1.00 96.75 83 GLY A O 1
ATOM 622 N N . MET A 1 84 ? 26.047 -21.577 -23.525 1.00 97.06 84 MET A N 1
ATOM 623 C CA . MET A 1 84 ? 26.027 -20.603 -22.420 1.00 97.06 84 MET A CA 1
ATOM 624 C C . MET A 1 84 ? 24.734 -20.682 -21.601 1.00 97.06 84 MET A C 1
ATOM 626 O O . MET A 1 84 ? 23.646 -20.799 -22.163 1.00 97.06 84 MET A O 1
ATOM 630 N N . ARG A 1 85 ? 24.838 -20.587 -20.277 1.00 97.31 85 ARG A N 1
ATOM 631 C CA . ARG A 1 85 ? 23.742 -20.681 -19.313 1.00 97.31 85 ARG A CA 1
ATOM 632 C C . ARG A 1 85 ? 23.643 -19.406 -18.493 1.00 97.31 85 ARG A C 1
ATOM 634 O O . ARG A 1 85 ? 24.641 -18.946 -17.946 1.00 97.31 85 ARG A O 1
ATOM 641 N N . CYS A 1 86 ? 22.437 -18.890 -18.318 1.00 96.44 86 CYS A N 1
ATOM 642 C CA . CYS A 1 86 ? 22.196 -17.724 -17.473 1.00 96.44 86 CYS A CA 1
ATOM 643 C C . CYS A 1 86 ? 20.877 -17.836 -16.699 1.00 96.44 86 CYS A C 1
ATOM 645 O O . CYS A 1 86 ? 20.003 -18.636 -17.042 1.00 96.44 86 CYS A O 1
ATOM 647 N N . HIS A 1 87 ? 20.750 -17.069 -15.612 1.00 95.62 87 HIS A N 1
ATOM 648 C CA . HIS A 1 87 ? 19.522 -16.999 -14.812 1.00 95.62 87 HIS A CA 1
ATOM 649 C C . HIS A 1 87 ? 18.342 -16.454 -15.630 1.00 95.62 87 HIS A C 1
ATOM 651 O O . HIS A 1 87 ? 18.530 -15.769 -16.632 1.00 95.62 87 HIS A O 1
ATOM 657 N N . LEU A 1 88 ? 17.110 -16.720 -15.178 1.00 89.81 88 LEU A N 1
ATOM 658 C CA . LEU A 1 88 ? 15.901 -16.145 -15.789 1.00 89.81 88 LEU A CA 1
ATOM 659 C C . LEU A 1 88 ? 15.809 -14.614 -15.637 1.00 89.81 88 LEU A C 1
ATOM 661 O O . LEU A 1 88 ? 15.012 -13.990 -16.327 1.00 89.81 88 LEU A O 1
ATOM 665 N N . GLY A 1 89 ? 16.583 -14.021 -14.724 1.00 85.81 89 GLY A N 1
ATOM 666 C CA . GLY A 1 89 ? 16.650 -12.575 -14.513 1.00 85.81 89 GLY A CA 1
ATOM 667 C C . GLY A 1 89 ? 17.814 -12.202 -13.603 1.00 85.81 89 GLY A C 1
ATOM 668 O O . GLY A 1 89 ? 18.966 -12.263 -14.029 1.00 85.81 89 GLY A O 1
ATOM 669 N N . TYR A 1 90 ? 17.522 -11.839 -12.350 1.00 87.88 90 TYR A N 1
ATOM 670 C CA . TYR A 1 90 ? 18.528 -11.353 -11.398 1.00 87.88 90 TYR A CA 1
ATOM 671 C C . TYR A 1 90 ? 19.670 -12.354 -11.159 1.00 87.88 90 TYR A C 1
ATOM 673 O O . TYR A 1 90 ? 19.446 -13.488 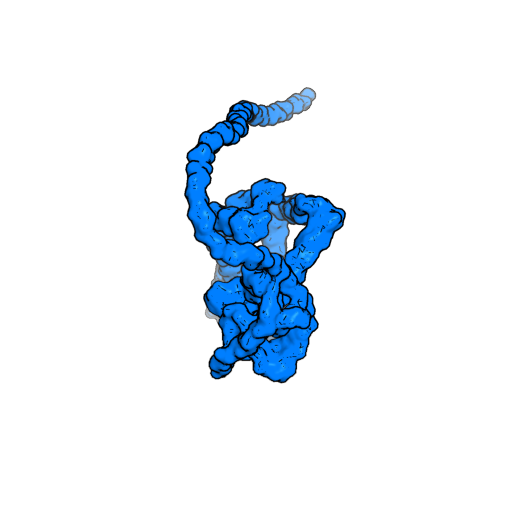-10.728 1.00 87.88 90 TYR A O 1
ATOM 681 N N . GLY A 1 91 ? 20.901 -11.892 -11.385 1.00 88.50 91 GLY A N 1
ATOM 682 C CA . GLY A 1 91 ? 22.140 -12.599 -11.079 1.00 88.50 91 GLY A CA 1
ATOM 683 C C . GLY A 1 91 ? 22.606 -12.396 -9.641 1.00 88.50 91 GLY A C 1
ATOM 684 O O . GLY A 1 91 ? 21.826 -12.038 -8.757 1.00 88.50 91 GLY A O 1
ATOM 685 N N . SER A 1 92 ? 23.857 -12.750 -9.345 1.00 87.75 92 SER A N 1
ATOM 686 C CA . SER A 1 92 ? 24.495 -12.469 -8.044 1.00 87.75 92 SER A CA 1
ATOM 687 C C . SER A 1 92 ? 24.950 -11.012 -7.996 1.00 87.75 92 SER A C 1
ATOM 689 O O . SER A 1 92 ? 25.410 -10.525 -9.021 1.00 87.75 92 SER A O 1
ATOM 691 N N . ASP A 1 93 ? 24.798 -10.375 -6.825 1.00 77.38 93 ASP A N 1
ATOM 692 C CA . ASP A 1 93 ? 25.259 -9.081 -6.256 1.00 77.38 93 ASP A CA 1
ATOM 693 C C . ASP A 1 93 ? 25.617 -7.873 -7.156 1.00 77.38 93 ASP A C 1
ATOM 695 O O . ASP A 1 93 ? 25.473 -6.735 -6.719 1.00 77.38 93 ASP A O 1
ATOM 699 N N . LYS A 1 94 ? 26.045 -8.069 -8.402 1.00 82.75 94 LYS A N 1
ATOM 700 C CA . LYS A 1 94 ? 26.390 -7.039 -9.393 1.00 82.75 94 LYS A CA 1
ATOM 701 C C . LYS A 1 94 ? 25.586 -7.136 -10.695 1.00 82.75 94 LYS A C 1
ATOM 703 O O . LYS A 1 94 ? 25.635 -6.212 -11.496 1.00 82.75 94 LYS A O 1
ATOM 708 N N . HIS A 1 95 ? 24.831 -8.217 -10.888 1.00 89.94 95 HIS A N 1
ATOM 709 C CA . HIS A 1 95 ? 24.162 -8.520 -12.153 1.00 89.94 95 HIS A CA 1
ATOM 710 C C . HIS A 1 95 ? 22.642 -8.404 -12.007 1.00 89.94 95 HIS A C 1
ATOM 712 O O . HIS A 1 95 ? 21.994 -9.251 -11.384 1.00 89.94 95 HIS A O 1
ATOM 718 N N . GLN A 1 96 ? 22.056 -7.338 -12.557 1.00 86.44 96 GLN A N 1
ATOM 719 C CA . GLN A 1 96 ? 20.612 -7.091 -12.445 1.00 86.44 96 GLN A CA 1
ATOM 720 C C . GLN A 1 96 ? 19.793 -7.947 -13.416 1.00 86.44 96 GLN A C 1
ATOM 722 O O . GLN A 1 96 ? 18.641 -8.271 -13.124 1.00 86.44 96 GLN A O 1
ATOM 727 N N . ASP A 1 97 ? 20.384 -8.317 -14.550 1.00 91.25 97 ASP A N 1
ATOM 728 C CA . ASP A 1 97 ? 19.737 -9.124 -15.575 1.00 91.25 97 ASP A CA 1
ATOM 729 C C . ASP A 1 97 ? 20.787 -9.936 -16.341 1.00 91.25 97 ASP A C 1
ATOM 731 O O . ASP A 1 97 ? 21.363 -9.487 -17.333 1.00 91.25 97 ASP A O 1
ATOM 735 N N . CYS A 1 98 ? 21.037 -11.163 -15.878 1.00 93.94 98 CYS A N 1
ATOM 736 C CA . CYS A 1 98 ? 22.020 -12.034 -16.516 1.00 93.94 98 CYS A CA 1
ATOM 737 C C . CYS A 1 98 ? 21.661 -12.373 -17.962 1.00 93.94 98 CYS A C 1
ATOM 739 O O . CYS A 1 98 ? 22.553 -12.719 -18.730 1.00 93.94 98 CYS A O 1
ATOM 741 N N . ARG A 1 99 ? 20.381 -12.320 -18.346 1.00 93.12 99 ARG A N 1
ATOM 742 C CA . ARG A 1 99 ? 19.979 -12.590 -19.726 1.00 93.12 99 ARG A CA 1
ATOM 743 C C . ARG A 1 99 ? 20.321 -11.404 -20.616 1.00 93.12 99 ARG A C 1
ATOM 745 O O . ARG A 1 99 ? 20.893 -11.618 -21.680 1.00 93.12 99 ARG A O 1
ATOM 752 N N . ALA A 1 100 ? 19.986 -10.188 -20.191 1.00 91.69 100 ALA A N 1
ATOM 753 C CA . ALA A 1 100 ? 20.334 -8.980 -20.934 1.00 91.69 100 ALA A CA 1
ATOM 754 C C . ALA A 1 100 ? 21.853 -8.870 -21.113 1.00 91.69 100 ALA A C 1
ATOM 756 O O . ALA A 1 100 ? 22.327 -8.660 -22.223 1.00 91.69 100 ALA A O 1
ATOM 757 N N . GLU A 1 101 ? 22.619 -9.121 -20.052 1.00 93.50 101 GLU A N 1
ATOM 758 C CA . GLU A 1 101 ? 24.080 -9.127 -20.120 1.00 93.50 101 GLU A CA 1
ATOM 759 C C . GLU A 1 101 ? 24.633 -10.254 -21.002 1.00 93.50 101 GLU A C 1
ATOM 761 O O . GLU A 1 101 ? 25.580 -10.042 -21.753 1.00 93.50 101 GLU A O 1
ATOM 766 N N . ALA A 1 102 ? 24.023 -11.444 -20.977 1.00 93.56 102 ALA A N 1
ATOM 767 C CA . ALA A 1 102 ? 24.405 -12.518 -21.888 1.00 93.56 102 ALA A CA 1
ATOM 768 C C . ALA A 1 102 ? 24.186 -12.130 -23.358 1.00 93.56 102 ALA A C 1
ATOM 770 O O . ALA A 1 102 ? 24.991 -12.500 -24.199 1.00 93.56 102 ALA A O 1
ATOM 771 N N . LEU A 1 103 ? 23.131 -11.368 -23.671 1.00 92.62 103 LEU A N 1
ATOM 772 C CA . LEU A 1 103 ? 22.849 -10.889 -25.029 1.00 92.62 103 LEU A CA 1
ATOM 773 C C . LEU A 1 103 ? 23.831 -9.814 -25.520 1.00 92.62 103 LEU A C 1
ATOM 775 O O . LEU A 1 103 ? 23.935 -9.625 -26.729 1.00 92.62 103 LEU A O 1
ATOM 779 N N . LEU A 1 104 ? 24.545 -9.135 -24.616 1.00 91.81 104 LEU A N 1
ATOM 780 C CA . LEU A 1 104 ? 25.621 -8.203 -24.976 1.00 91.81 104 LEU A CA 1
ATOM 781 C C . LEU A 1 104 ? 26.907 -8.933 -25.388 1.00 91.81 104 LEU A C 1
ATOM 783 O O . LEU A 1 104 ? 27.745 -8.355 -26.078 1.00 91.81 104 LEU A O 1
ATOM 787 N N . ASN A 1 105 ? 27.062 -10.198 -24.989 1.00 91.12 105 ASN A N 1
ATOM 788 C CA . ASN A 1 105 ? 28.182 -11.024 -25.415 1.00 91.12 105 ASN A CA 1
ATOM 789 C C . ASN A 1 105 ? 27.874 -11.672 -26.777 1.00 91.12 105 ASN A C 1
ATOM 791 O O . ASN A 1 105 ? 26.748 -12.122 -27.006 1.00 91.12 105 ASN A O 1
ATOM 795 N N . PRO A 1 106 ? 28.846 -11.741 -27.703 1.00 91.31 106 PRO A N 1
ATOM 796 C CA . PRO A 1 106 ? 28.641 -12.410 -28.980 1.00 91.31 106 PRO A CA 1
ATOM 797 C C . PRO A 1 106 ? 28.476 -13.921 -28.793 1.00 91.31 106 PRO A C 1
ATOM 799 O O . PRO A 1 106 ? 29.247 -14.572 -28.083 1.00 91.31 106 PRO A O 1
ATOM 802 N N . CYS A 1 107 ? 27.511 -14.508 -29.503 1.00 94.69 107 CYS A N 1
ATOM 803 C CA . CYS A 1 107 ? 27.414 -15.955 -29.613 1.00 94.69 107 CYS A CA 1
ATOM 804 C C . CYS A 1 107 ? 28.508 -16.462 -30.554 1.00 94.69 107 CYS A C 1
ATOM 806 O O . CYS A 1 107 ? 28.579 -16.055 -31.713 1.00 94.69 107 CYS A O 1
ATOM 808 N N . GLY A 1 108 ? 29.351 -17.363 -30.055 1.00 87.69 108 GLY A N 1
ATOM 809 C CA . GLY A 1 108 ? 30.459 -17.931 -30.815 1.00 87.69 108 GLY A CA 1
ATOM 810 C C . GLY A 1 108 ? 30.759 -19.363 -30.396 1.00 87.69 108 GLY A C 1
ATOM 811 O O . GLY A 1 108 ? 29.848 -20.177 -30.227 1.00 87.69 108 GLY A O 1
ATOM 812 N N . ALA A 1 109 ? 32.048 -19.658 -30.230 1.00 86.81 109 ALA A N 1
ATOM 813 C CA . ALA A 1 109 ? 32.533 -20.976 -29.843 1.00 86.81 109 ALA A CA 1
ATOM 814 C C . ALA A 1 109 ? 31.877 -21.491 -28.542 1.00 86.81 109 ALA A C 1
ATOM 816 O O . ALA A 1 109 ? 31.429 -20.691 -27.710 1.00 86.81 109 ALA A O 1
ATOM 817 N N . PRO A 1 110 ? 31.821 -22.824 -28.344 1.00 89.31 110 PRO A N 1
ATOM 818 C CA . PRO A 1 110 ? 31.318 -23.420 -27.114 1.00 89.31 110 PRO A CA 1
ATOM 819 C C . PRO A 1 110 ? 31.983 -22.797 -25.885 1.00 89.31 110 PRO A C 1
ATOM 821 O O . PRO A 1 110 ? 33.202 -22.854 -25.727 1.00 89.31 110 PRO A O 1
ATOM 824 N N . VAL A 1 111 ? 31.176 -22.195 -25.011 1.00 89.44 111 VAL A N 1
ATOM 825 C CA . VAL A 1 111 ? 31.691 -21.552 -23.802 1.00 8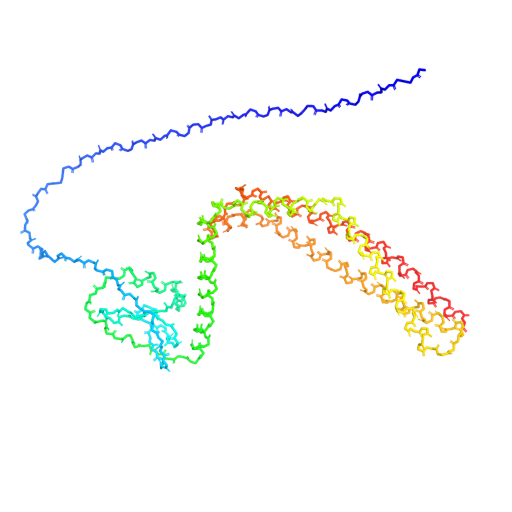9.44 111 VAL A CA 1
ATOM 826 C C . VAL A 1 111 ? 32.043 -22.647 -22.804 1.00 89.44 111 VAL A C 1
ATOM 828 O O . VAL A 1 111 ? 31.202 -23.482 -22.448 1.00 89.44 111 VAL A O 1
ATOM 831 N N . ALA A 1 112 ? 33.297 -22.654 -22.349 1.00 90.06 112 ALA A N 1
ATOM 832 C CA . ALA A 1 112 ? 33.708 -23.522 -21.259 1.00 90.06 112 ALA A CA 1
ATOM 833 C C . ALA A 1 112 ? 32.813 -23.241 -20.049 1.00 90.06 112 ALA A C 1
ATOM 835 O O . ALA A 1 112 ? 32.668 -22.103 -19.612 1.00 90.06 112 ALA A O 1
ATOM 836 N N . SER A 1 113 ? 32.185 -24.293 -19.526 1.00 89.56 113 SER A N 1
ATOM 837 C CA . SER A 1 113 ? 31.263 -24.167 -18.401 1.00 89.56 113 SER A CA 1
ATOM 838 C C . SER A 1 113 ? 31.932 -23.456 -17.227 1.00 89.56 113 SER A C 1
ATOM 840 O O . SER A 1 113 ? 32.948 -23.947 -16.730 1.00 89.56 113 SER A O 1
ATOM 842 N N . ALA A 1 114 ? 31.329 -22.365 -16.748 1.00 91.06 114 ALA A N 1
ATOM 843 C CA . ALA A 1 114 ? 31.810 -21.677 -15.561 1.00 91.06 114 ALA A CA 1
ATOM 844 C C . ALA A 1 114 ? 31.897 -22.653 -14.377 1.00 91.06 114 ALA A C 1
ATOM 846 O O . ALA A 1 114 ? 30.990 -23.456 -14.127 1.00 91.06 114 ALA A O 1
ATOM 847 N N . LYS A 1 115 ? 33.016 -22.588 -13.653 1.00 91.56 115 LYS A N 1
ATOM 848 C CA . LYS A 1 115 ? 33.242 -23.329 -12.411 1.00 91.56 115 LYS A CA 1
ATOM 849 C C . LYS A 1 115 ? 33.126 -22.335 -11.261 1.00 91.56 115 LYS A C 1
ATOM 851 O O . LYS A 1 115 ? 34.047 -21.560 -11.033 1.00 91.56 115 LYS A O 1
ATOM 856 N N . GLY A 1 116 ? 31.989 -22.329 -10.572 1.00 86.81 116 GLY A N 1
ATOM 857 C CA . GLY A 1 116 ? 31.820 -21.550 -9.346 1.00 86.81 116 GLY A CA 1
ATOM 858 C C . GLY A 1 116 ? 32.116 -22.388 -8.104 1.00 86.81 116 GLY A C 1
ATOM 859 O O . GLY A 1 116 ? 32.146 -23.618 -8.156 1.00 86.81 116 GLY A O 1
ATOM 860 N N . LYS A 1 117 ? 32.320 -21.720 -6.967 1.00 90.75 117 LYS A N 1
ATOM 861 C CA . LYS A 1 117 ? 32.321 -22.367 -5.650 1.00 90.75 117 LYS A CA 1
ATOM 862 C C . LYS A 1 117 ? 30.906 -22.303 -5.091 1.00 90.75 117 LYS A C 1
ATOM 864 O O . LYS A 1 117 ? 30.265 -21.261 -5.148 1.00 90.75 117 LYS A O 1
ATOM 869 N N . TYR A 1 118 ? 30.402 -23.434 -4.611 1.00 92.50 118 TYR A N 1
ATOM 870 C CA . TYR A 1 118 ? 29.115 -23.476 -3.927 1.00 92.50 118 TYR A CA 1
ATOM 871 C C . TYR A 1 118 ? 29.271 -22.957 -2.496 1.00 92.50 118 TYR A C 1
ATOM 873 O O . TYR A 1 118 ? 30.116 -23.465 -1.757 1.00 92.50 118 TYR A O 1
ATOM 881 N N . HIS A 1 119 ? 28.432 -22.005 -2.094 1.00 93.06 119 HIS A N 1
ATOM 882 C CA . HIS A 1 119 ? 28.317 -21.572 -0.707 1.00 93.06 119 HIS A CA 1
ATOM 883 C C . HIS A 1 119 ? 26.968 -21.988 -0.118 1.00 93.06 119 HIS A C 1
ATOM 885 O O . HIS A 1 119 ? 25.924 -21.981 -0.780 1.00 93.06 119 HIS A O 1
ATOM 891 N N . PHE A 1 120 ? 26.978 -22.355 1.165 1.00 94.12 120 PHE A N 1
ATOM 892 C CA . PHE A 1 120 ? 25.747 -22.665 1.883 1.00 94.12 120 PHE A CA 1
ATOM 893 C C . PHE A 1 120 ? 24.799 -21.456 1.845 1.00 94.12 120 PHE A C 1
ATOM 895 O O . PHE A 1 120 ? 25.185 -20.332 2.163 1.00 94.12 120 PHE A O 1
ATOM 902 N N . GLY A 1 121 ? 23.554 -21.691 1.427 1.00 92.25 121 GLY A N 1
ATOM 903 C CA . GLY A 1 121 ? 22.539 -20.648 1.258 1.00 92.25 121 GLY A CA 1
ATOM 904 C C . GLY A 1 121 ? 22.410 -20.085 -0.163 1.00 92.25 121 GLY A C 1
ATOM 905 O O . GLY A 1 121 ? 21.428 -19.389 -0.429 1.00 92.25 121 GLY A O 1
ATOM 906 N N . ASP A 1 122 ? 23.301 -20.426 -1.101 1.00 92.00 122 ASP A N 1
ATOM 907 C CA . ASP A 1 122 ? 23.205 -19.960 -2.495 1.00 92.00 122 ASP A CA 1
ATOM 908 C C . ASP A 1 122 ? 21.900 -20.391 -3.168 1.00 92.00 122 ASP A C 1
ATOM 910 O O . ASP A 1 122 ? 21.288 -19.602 -3.889 1.00 92.00 122 ASP A O 1
ATOM 914 N N . VAL A 1 123 ? 21.422 -21.608 -2.883 1.00 90.38 123 VAL A N 1
ATOM 915 C CA . VAL A 1 123 ? 20.135 -22.105 -3.400 1.00 90.38 123 VAL A CA 1
ATOM 916 C C . VAL A 1 123 ? 18.964 -21.276 -2.870 1.00 90.38 123 VAL A C 1
ATOM 918 O O . VAL A 1 123 ? 18.076 -20.909 -3.637 1.00 90.38 123 VAL A O 1
ATOM 921 N N . SER A 1 124 ? 18.960 -20.937 -1.579 1.00 90.50 124 SER A N 1
ATOM 922 C CA . SER A 1 124 ? 17.909 -20.106 -0.975 1.00 90.50 124 SER A CA 1
ATOM 923 C C . SER A 1 124 ? 17.916 -18.694 -1.561 1.00 90.50 124 SER A C 1
ATOM 925 O O . SER A 1 124 ? 16.871 -18.183 -1.966 1.00 90.50 124 SER A O 1
ATOM 927 N N . LYS A 1 125 ? 19.106 -18.091 -1.700 1.00 92.19 125 LYS A N 1
ATOM 928 C CA . LYS A 1 125 ? 19.285 -16.795 -2.374 1.00 92.19 125 LYS A CA 1
ATOM 929 C C . LYS A 1 125 ? 18.845 -16.852 -3.835 1.00 92.19 125 LYS A C 1
ATOM 931 O O . LYS A 1 125 ? 18.281 -15.890 -4.348 1.00 92.19 125 LYS A O 1
ATOM 936 N N . GLN A 1 126 ? 19.103 -17.958 -4.529 1.00 90.94 126 GLN A N 1
ATOM 937 C CA . GLN A 1 126 ? 18.652 -18.149 -5.903 1.00 90.94 126 GLN A CA 1
ATOM 938 C C . GLN A 1 126 ? 17.126 -18.241 -5.985 1.00 90.94 126 GLN A C 1
ATOM 940 O O . GLN A 1 126 ? 16.538 -17.494 -6.757 1.00 90.94 126 GLN A O 1
ATOM 945 N N . LYS A 1 127 ? 16.467 -19.051 -5.145 1.00 88.88 127 LYS A N 1
ATOM 946 C CA . LYS A 1 127 ? 14.997 -19.129 -5.121 1.00 88.88 127 LYS A CA 1
ATOM 947 C C . LYS A 1 127 ? 14.349 -17.764 -4.893 1.00 88.88 127 LYS A C 1
ATOM 949 O O . LYS A 1 127 ? 13.387 -17.428 -5.575 1.00 88.88 127 LYS A O 1
ATOM 954 N N . LEU A 1 128 ? 14.888 -16.963 -3.973 1.00 89.69 128 LEU A N 1
ATOM 955 C CA . LEU A 1 128 ? 14.389 -15.609 -3.726 1.00 89.69 128 LEU A CA 1
ATOM 956 C C . LEU A 1 128 ? 14.524 -14.712 -4.970 1.00 89.69 128 LEU A C 1
ATOM 958 O O . LEU A 1 128 ? 13.593 -13.982 -5.314 1.00 89.69 128 LEU A O 1
ATOM 962 N N . ARG A 1 129 ? 15.661 -14.793 -5.672 1.00 89.31 129 ARG A N 1
ATOM 963 C CA . ARG A 1 129 ? 15.889 -14.072 -6.936 1.00 89.31 129 ARG A CA 1
ATOM 964 C C . ARG A 1 129 ? 14.952 -14.539 -8.046 1.00 89.31 129 ARG A C 1
ATOM 966 O O . ARG A 1 129 ? 14.410 -13.696 -8.756 1.00 89.31 129 ARG A O 1
ATOM 973 N N . ASP A 1 130 ? 14.709 -15.841 -8.154 1.00 87.06 130 ASP A N 1
ATOM 974 C CA . ASP A 1 130 ? 13.799 -16.421 -9.144 1.00 87.06 130 ASP A CA 1
ATOM 975 C C . ASP A 1 130 ? 12.354 -15.961 -8.900 1.00 87.06 130 ASP A C 1
ATOM 977 O O . ASP A 1 130 ? 11.684 -15.528 -9.837 1.00 87.06 130 ASP A O 1
ATOM 981 N N . VAL A 1 131 ? 11.891 -15.950 -7.642 1.00 86.12 131 VAL A N 1
ATOM 982 C CA . VAL A 1 131 ? 10.570 -15.409 -7.265 1.00 86.12 131 VAL A CA 1
ATOM 983 C C . VAL A 1 131 ? 10.459 -13.929 -7.629 1.00 86.12 131 VAL A C 1
ATOM 985 O O . VAL A 1 131 ? 9.473 -13.513 -8.237 1.00 86.12 131 VAL A O 1
ATOM 988 N N . ARG A 1 132 ? 11.485 -13.129 -7.315 1.00 86.19 132 ARG A N 1
ATOM 989 C CA . ARG A 1 132 ? 11.517 -11.702 -7.665 1.00 86.19 132 ARG A CA 1
ATOM 990 C C . ARG A 1 132 ? 11.506 -11.481 -9.180 1.00 86.19 132 ARG A C 1
ATOM 992 O O . ARG A 1 132 ? 10.815 -10.583 -9.657 1.00 86.19 132 ARG A O 1
ATOM 999 N N . SER A 1 133 ? 12.251 -12.291 -9.932 1.00 84.50 133 SER A N 1
ATOM 1000 C CA . SER A 1 133 ? 12.283 -12.235 -11.396 1.00 84.50 133 SER A CA 1
ATOM 1001 C C . SER A 1 133 ? 10.922 -12.589 -12.000 1.00 84.50 133 SER A C 1
ATOM 1003 O O . SER A 1 133 ? 10.414 -11.857 -12.845 1.00 84.50 133 SER A O 1
ATOM 1005 N N . LEU A 1 134 ? 10.278 -13.652 -11.508 1.00 85.12 134 LEU A N 1
ATOM 1006 C CA . LEU A 1 134 ? 8.931 -14.049 -11.927 1.00 85.12 134 LEU A CA 1
ATOM 1007 C C . LEU A 1 134 ? 7.894 -12.959 -11.645 1.00 85.12 134 LEU A C 1
ATOM 1009 O O . LEU A 1 134 ? 7.063 -12.678 -12.504 1.00 85.12 134 LEU A O 1
ATOM 1013 N N . ALA A 1 135 ? 7.956 -12.323 -10.472 1.00 82.69 135 ALA A N 1
ATOM 1014 C CA . ALA A 1 135 ? 7.084 -11.199 -10.144 1.00 82.69 135 ALA A CA 1
ATOM 1015 C C . ALA A 1 135 ? 7.289 -10.029 -11.119 1.00 82.69 135 ALA A C 1
ATOM 1017 O O . ALA A 1 135 ? 6.316 -9.487 -11.636 1.00 82.69 135 ALA A O 1
ATOM 1018 N N . ARG A 1 136 ? 8.547 -9.686 -11.432 1.00 84.50 136 ARG A N 1
ATOM 1019 C CA . ARG A 1 136 ? 8.871 -8.641 -12.413 1.00 84.50 136 ARG A CA 1
ATOM 1020 C C . ARG A 1 136 ? 8.345 -8.981 -13.807 1.00 84.50 136 ARG A C 1
ATOM 1022 O O . ARG A 1 136 ? 7.738 -8.115 -14.423 1.00 84.50 136 ARG A O 1
ATOM 1029 N N . MET A 1 137 ? 8.554 -10.208 -14.291 1.00 82.31 137 MET A N 1
ATOM 1030 C CA . MET A 1 137 ? 8.069 -10.627 -15.613 1.00 82.31 137 MET A CA 1
ATOM 1031 C C . MET A 1 137 ? 6.548 -10.551 -15.698 1.00 82.31 137 MET A C 1
ATOM 1033 O O . MET A 1 137 ? 6.048 -9.957 -16.637 1.00 82.31 137 MET A O 1
ATOM 1037 N N . ARG A 1 138 ? 5.815 -11.025 -14.680 1.00 86.44 138 ARG A N 1
ATOM 1038 C CA . ARG A 1 138 ? 4.347 -10.903 -14.655 1.00 86.44 138 ARG A CA 1
ATOM 1039 C C . ARG A 1 138 ? 3.870 -9.456 -14.693 1.00 86.44 138 ARG A C 1
ATOM 1041 O O . ARG A 1 138 ? 2.921 -9.165 -15.399 1.00 86.44 138 ARG A O 1
ATOM 1048 N N . ILE A 1 139 ? 4.522 -8.559 -13.952 1.00 80.50 139 ILE A N 1
ATOM 1049 C CA . ILE A 1 139 ? 4.181 -7.130 -13.984 1.00 80.50 139 ILE A CA 1
ATOM 1050 C C . ILE A 1 139 ? 4.429 -6.559 -15.382 1.00 80.50 139 ILE A C 1
ATOM 1052 O O . ILE A 1 139 ? 3.598 -5.819 -15.889 1.00 80.50 139 ILE A O 1
ATOM 1056 N N . VAL A 1 140 ? 5.560 -6.895 -16.008 1.00 83.38 140 VAL A N 1
ATOM 1057 C CA . VAL A 1 140 ? 5.883 -6.424 -17.362 1.00 83.38 140 VAL A CA 1
ATOM 1058 C C . VAL A 1 140 ? 4.906 -6.989 -18.391 1.00 83.38 140 VAL A C 1
ATOM 1060 O O . VAL A 1 140 ? 4.419 -6.223 -19.212 1.00 83.38 140 VAL A O 1
ATOM 1063 N N . ASP A 1 141 ? 4.587 -8.282 -18.326 1.00 85.12 141 ASP A N 1
ATOM 1064 C CA . ASP A 1 141 ? 3.631 -8.932 -19.225 1.00 85.12 141 ASP A CA 1
ATOM 1065 C C . ASP A 1 141 ? 2.242 -8.303 -19.091 1.00 85.12 141 ASP A C 1
ATOM 1067 O O . ASP A 1 141 ? 1.650 -7.947 -20.105 1.00 85.12 141 ASP A O 1
ATOM 1071 N N . GLU A 1 142 ? 1.774 -8.076 -17.858 1.00 82.62 142 GLU A N 1
ATOM 1072 C CA . GLU A 1 142 ? 0.490 -7.421 -17.589 1.00 82.62 142 GLU A CA 1
ATOM 1073 C C . GLU A 1 142 ? 0.474 -5.981 -18.122 1.00 82.62 142 GLU A C 1
ATOM 1075 O O . GLU A 1 142 ? -0.480 -5.566 -18.775 1.00 82.62 142 GLU A O 1
ATOM 1080 N N . VAL A 1 143 ? 1.559 -5.224 -17.911 1.00 77.56 143 VAL A N 1
ATOM 1081 C CA . VAL A 1 143 ? 1.698 -3.853 -18.428 1.00 77.56 143 VAL A CA 1
ATOM 1082 C C . VAL A 1 143 ? 1.723 -3.840 -19.957 1.00 77.56 143 VAL A C 1
ATOM 1084 O O . VAL A 1 143 ? 1.134 -2.949 -20.565 1.00 77.56 143 VAL A O 1
ATOM 1087 N N . ILE A 1 144 ? 2.386 -4.807 -20.597 1.00 80.25 144 ILE A N 1
ATOM 1088 C CA . ILE A 1 144 ? 2.418 -4.928 -22.061 1.00 80.25 144 ILE A CA 1
ATOM 1089 C C . ILE A 1 144 ? 1.034 -5.308 -22.595 1.00 80.25 144 ILE A C 1
ATOM 1091 O O . ILE A 1 144 ? 0.594 -4.711 -23.578 1.00 80.25 144 ILE A O 1
ATOM 1095 N N . SER A 1 145 ? 0.333 -6.260 -21.969 1.00 80.31 145 SER A N 1
ATOM 1096 C CA . SER A 1 145 ? -1.031 -6.619 -22.376 1.00 80.31 145 SER A CA 1
ATOM 1097 C C . SER A 1 145 ? -2.000 -5.459 -22.176 1.00 80.31 145 SER A C 1
ATOM 1099 O O . SER A 1 145 ? -2.786 -5.159 -23.067 1.00 80.31 145 SER A O 1
ATOM 1101 N N . GLU A 1 146 ? -1.885 -4.728 -21.068 1.00 70.44 146 GLU A N 1
ATOM 1102 C CA . GLU A 1 146 ? -2.722 -3.560 -20.801 1.00 70.44 146 GLU A CA 1
ATOM 1103 C C . GLU A 1 146 ? -2.442 -2.426 -21.800 1.00 70.44 146 GLU A C 1
ATOM 1105 O O . GLU A 1 146 ? -3.378 -1.812 -22.314 1.00 70.44 146 GLU A O 1
ATOM 1110 N N . GLN A 1 147 ? -1.170 -2.193 -22.156 1.00 72.69 147 GLN A N 1
ATOM 1111 C CA . GLN A 1 147 ? -0.799 -1.247 -23.216 1.00 72.69 147 GLN A CA 1
ATOM 1112 C C . GLN A 1 147 ? -1.347 -1.650 -24.585 1.00 72.69 147 GLN A C 1
ATOM 1114 O O . GLN A 1 147 ? -1.704 -0.773 -25.373 1.00 72.69 147 GLN A O 1
ATOM 1119 N N . LYS A 1 148 ? -1.389 -2.954 -24.876 1.00 78.00 148 LYS A N 1
ATOM 1120 C CA . LYS A 1 148 ? -1.897 -3.485 -26.141 1.00 78.00 148 LYS A CA 1
ATOM 1121 C C . LYS A 1 148 ? -3.410 -3.299 -26.269 1.00 78.00 148 LYS A C 1
ATOM 1123 O O . LYS A 1 148 ? -3.873 -2.983 -27.361 1.00 78.00 148 LYS A O 1
ATOM 1128 N N . ASP A 1 149 ? -4.146 -3.466 -25.174 1.00 72.00 149 ASP A N 1
ATOM 1129 C CA . ASP A 1 149 ? -5.609 -3.509 -25.200 1.00 72.00 149 ASP A CA 1
ATOM 1130 C C . ASP A 1 149 ? -6.274 -2.131 -25.022 1.00 72.00 149 ASP A C 1
ATOM 1132 O O . ASP A 1 149 ? -7.332 -1.893 -25.600 1.00 72.00 149 ASP A O 1
ATOM 1136 N N . PHE A 1 150 ? -5.683 -1.208 -24.249 1.00 59.03 150 PHE A N 1
ATOM 1137 C CA . PHE A 1 150 ? -6.396 0.002 -23.793 1.00 59.03 150 PHE A CA 1
ATOM 1138 C C . PHE A 1 150 ? -5.726 1.338 -24.138 1.00 59.03 150 PHE A C 1
ATOM 1140 O O . PHE A 1 150 ? -6.216 2.385 -23.721 1.00 59.03 150 PHE A O 1
ATOM 1147 N N . GLY A 1 151 ? -4.620 1.336 -24.886 1.00 65.75 151 GLY A N 1
ATOM 1148 C CA . GLY A 1 151 ? -3.787 2.533 -25.021 1.00 65.75 151 GLY A CA 1
ATOM 1149 C C . GLY A 1 151 ? -3.044 2.856 -23.716 1.00 65.75 151 GLY A C 1
ATOM 1150 O O . GLY A 1 151 ? -3.274 2.263 -22.660 1.00 65.75 151 GLY A O 1
ATOM 1151 N N . LYS A 1 152 ? -2.069 3.771 -23.774 1.00 65.06 152 LYS A N 1
ATOM 1152 C CA . LYS A 1 152 ? -1.221 4.099 -22.615 1.00 65.06 152 LYS A CA 1
ATOM 1153 C C . LYS A 1 152 ? -2.065 4.740 -21.495 1.00 65.06 152 LYS A C 1
ATOM 1155 O O . LYS A 1 152 ? -2.319 5.937 -21.509 1.00 65.06 152 LYS A O 1
ATOM 1160 N N . MET A 1 153 ? -2.400 3.941 -20.477 1.00 70.12 153 MET A N 1
ATOM 1161 C CA . MET A 1 153 ? -2.870 4.359 -19.143 1.00 70.12 153 MET A CA 1
ATOM 1162 C C . MET A 1 153 ? -4.335 4.813 -18.991 1.00 70.12 153 MET A C 1
ATOM 1164 O O . MET A 1 153 ? -4.691 5.303 -17.917 1.00 70.12 153 MET A O 1
ATOM 1168 N N . ASP A 1 154 ? -5.218 4.630 -19.973 1.00 75.88 154 ASP A N 1
ATOM 1169 C CA . ASP A 1 154 ? -6.599 5.141 -19.869 1.00 75.88 154 ASP A CA 1
ATOM 1170 C C . ASP A 1 154 ? -7.433 4.437 -18.787 1.00 75.88 154 ASP A C 1
ATOM 1172 O O . ASP A 1 154 ? -8.171 5.083 -18.038 1.00 75.88 154 ASP A O 1
ATOM 1176 N N . LYS A 1 155 ? -7.243 3.125 -18.608 1.00 75.75 155 LYS A N 1
ATOM 1177 C CA . LYS A 1 155 ? -7.886 2.362 -17.528 1.00 75.75 155 LYS A CA 1
ATOM 1178 C C . LYS A 1 155 ? -7.416 2.815 -16.146 1.00 75.75 155 LYS A C 1
ATOM 1180 O O . LYS A 1 155 ? -8.230 3.008 -15.241 1.00 75.75 155 LYS A O 1
ATOM 1185 N N . LEU A 1 156 ? -6.115 3.062 -15.994 1.00 75.69 156 LEU A N 1
ATOM 1186 C CA . LEU A 1 156 ? -5.551 3.587 -14.754 1.00 75.69 156 LEU A CA 1
ATOM 1187 C C . LEU A 1 156 ? -6.073 4.999 -14.463 1.00 75.69 156 LEU A C 1
ATOM 1189 O O . LEU A 1 156 ? -6.475 5.271 -13.334 1.00 75.69 156 LEU A O 1
ATOM 1193 N N . LYS A 1 157 ? -6.152 5.876 -15.473 1.00 82.94 157 LYS A N 1
ATOM 1194 C CA . LYS A 1 157 ? -6.769 7.209 -15.346 1.00 82.94 157 LYS A CA 1
ATOM 1195 C C . LYS A 1 157 ? -8.235 7.106 -14.922 1.00 82.94 157 LYS A C 1
ATOM 1197 O O . LYS A 1 157 ? -8.654 7.837 -14.025 1.00 82.94 157 LYS A O 1
ATOM 1202 N N . CYS A 1 158 ? -8.994 6.171 -15.496 1.00 84.88 158 CYS A N 1
ATOM 1203 C CA . CYS A 1 158 ? -10.382 5.911 -15.115 1.00 84.88 158 CYS A CA 1
ATOM 1204 C C . CYS A 1 158 ? -10.491 5.473 -13.645 1.00 84.88 158 CYS A C 1
ATOM 1206 O O . CYS A 1 158 ? -11.240 6.081 -12.882 1.00 84.88 158 CYS A O 1
ATOM 1208 N N . HIS A 1 159 ? -9.675 4.509 -13.205 1.00 84.12 159 HIS A N 1
ATOM 1209 C CA . HIS A 1 159 ? -9.646 4.074 -11.805 1.00 84.12 159 HIS A CA 1
ATOM 1210 C C . HIS A 1 159 ? -9.196 5.181 -10.847 1.00 84.12 159 HIS A C 1
ATOM 1212 O O . HIS A 1 159 ? -9.765 5.321 -9.767 1.00 84.12 159 HIS A O 1
ATOM 1218 N N . VAL A 1 160 ? -8.220 6.007 -11.230 1.00 84.12 160 VAL A N 1
ATOM 1219 C CA . VAL A 1 160 ? -7.780 7.164 -10.436 1.00 84.12 160 VAL A CA 1
ATOM 1220 C C . VAL A 1 160 ? -8.896 8.206 -10.333 1.00 84.12 160 VAL A C 1
ATOM 1222 O O . VAL A 1 160 ? -9.124 8.746 -9.250 1.00 84.12 160 VAL A O 1
ATOM 1225 N N . ALA A 1 161 ? -9.625 8.473 -11.419 1.00 86.31 161 ALA A N 1
ATOM 1226 C CA . ALA A 1 161 ? -10.757 9.396 -11.427 1.00 86.31 161 ALA A CA 1
ATOM 1227 C C . ALA A 1 161 ? -11.929 8.870 -10.584 1.00 86.31 161 ALA A C 1
ATOM 1229 O O . ALA A 1 161 ? -12.472 9.601 -9.750 1.00 86.31 161 ALA A O 1
ATOM 1230 N N . GLU A 1 162 ? -12.276 7.590 -10.733 1.00 88.38 162 GLU A N 1
ATOM 1231 C CA . GLU A 1 162 ? -13.294 6.918 -9.928 1.00 88.38 162 GLU A CA 1
ATOM 1232 C C . GLU A 1 162 ? -12.911 6.961 -8.445 1.00 88.38 162 GLU A C 1
ATOM 1234 O O . GLU A 1 162 ? -13.697 7.420 -7.610 1.00 88.38 162 GLU A O 1
ATOM 1239 N N . PHE A 1 163 ? -11.673 6.584 -8.120 1.00 82.38 163 PHE A N 1
ATOM 1240 C CA . PHE A 1 163 ? -11.138 6.654 -6.768 1.00 82.38 163 PHE A CA 1
ATOM 1241 C C . PHE A 1 163 ? -11.216 8.079 -6.221 1.00 82.38 163 PHE A C 1
ATOM 1243 O O . PHE A 1 163 ? -11.745 8.277 -5.134 1.00 82.38 163 PHE A O 1
ATOM 1250 N N . ARG A 1 164 ? -10.795 9.094 -6.985 1.00 83.50 164 ARG A N 1
ATOM 1251 C CA . ARG A 1 164 ? -10.856 10.510 -6.587 1.00 83.50 164 ARG A CA 1
ATOM 1252 C C . ARG A 1 164 ? -12.285 10.987 -6.328 1.00 83.50 164 ARG A C 1
ATOM 1254 O O . ARG A 1 164 ? -12.502 11.745 -5.384 1.00 83.50 164 ARG A O 1
ATOM 1261 N N . SER A 1 165 ? -13.255 10.533 -7.122 1.00 85.94 165 SER A N 1
ATOM 1262 C CA . SER A 1 165 ? -14.673 10.866 -6.928 1.00 85.94 165 SER A CA 1
ATOM 1263 C C . SER A 1 165 ? -15.257 10.211 -5.670 1.00 85.94 165 SER A C 1
ATOM 1265 O O . SER A 1 165 ? -16.008 10.843 -4.921 1.00 85.94 165 SER A O 1
ATOM 1267 N N . ARG A 1 166 ? -14.857 8.966 -5.375 1.00 81.94 166 ARG A N 1
ATOM 1268 C CA . ARG A 1 166 ? -15.193 8.278 -4.121 1.00 81.94 166 ARG A CA 1
ATOM 1269 C C . ARG A 1 166 ? -14.493 8.925 -2.931 1.00 81.94 166 ARG A C 1
ATOM 1271 O O . ARG A 1 166 ? -15.101 9.049 -1.870 1.00 81.94 166 ARG A O 1
ATOM 1278 N N . TRP A 1 167 ? -13.277 9.430 -3.138 1.00 80.25 167 TRP A N 1
ATOM 1279 C CA . TRP A 1 167 ? -12.444 10.083 -2.131 1.00 80.25 167 TRP A CA 1
ATOM 1280 C C . TRP A 1 167 ? -12.815 11.542 -1.840 1.00 80.25 167 TRP A C 1
ATOM 1282 O O . TRP A 1 167 ? -12.016 12.311 -1.297 1.00 80.25 167 TRP A O 1
ATOM 1292 N N . GLY A 1 168 ? -14.048 11.940 -2.169 1.00 81.44 168 GLY A N 1
ATOM 1293 C CA . GLY A 1 168 ? -14.585 13.248 -1.824 1.00 81.44 168 GLY A CA 1
ATOM 1294 C C . GLY A 1 168 ? -14.424 13.527 -0.328 1.00 81.44 168 GLY A C 1
ATOM 1295 O O . GLY A 1 168 ? -14.945 12.796 0.513 1.00 81.44 168 GLY A O 1
ATOM 1296 N N . ARG A 1 169 ? -13.709 14.612 0.001 1.00 75.19 169 ARG A N 1
ATOM 1297 C CA . ARG A 1 169 ? -13.308 14.993 1.371 1.00 75.19 169 ARG A CA 1
ATOM 1298 C C . ARG A 1 169 ? -14.442 14.873 2.391 1.00 75.19 169 ARG A C 1
ATOM 1300 O O . ARG A 1 169 ? -14.250 14.321 3.468 1.00 75.19 169 ARG A O 1
ATOM 1307 N N . VAL A 1 170 ? -15.612 15.406 2.042 1.00 82.94 170 VAL A N 1
ATOM 1308 C CA . VAL A 1 170 ? -16.788 15.423 2.921 1.00 82.94 170 VAL A CA 1
ATOM 1309 C C . VAL A 1 170 ? -17.315 14.008 3.141 1.00 82.94 170 VAL A C 1
ATOM 1311 O O . VAL A 1 170 ? -17.596 13.628 4.273 1.00 82.94 170 VAL A O 1
ATOM 1314 N N . ARG A 1 171 ? -17.381 13.205 2.074 1.00 86.62 171 ARG A N 1
ATOM 1315 C CA . ARG A 1 171 ? -17.914 11.843 2.119 1.00 86.62 171 ARG A CA 1
ATOM 1316 C C . ARG A 1 171 ? -17.048 10.935 2.987 1.00 86.62 171 ARG A C 1
ATOM 1318 O O . ARG A 1 171 ? -17.594 10.217 3.812 1.00 86.62 171 ARG A O 1
ATOM 1325 N N . ILE A 1 172 ? -15.722 11.010 2.857 1.00 86.19 172 ILE A N 1
ATOM 1326 C CA . ILE A 1 172 ? -14.812 10.179 3.658 1.00 86.19 172 ILE A CA 1
ATOM 1327 C C . ILE A 1 172 ? -14.790 10.590 5.117 1.00 86.19 172 ILE A C 1
ATOM 1329 O O . ILE A 1 172 ? -14.917 9.721 5.971 1.00 86.19 172 ILE A O 1
ATOM 1333 N N . ASN A 1 173 ? -14.659 11.884 5.420 1.00 83.19 173 ASN A N 1
ATOM 1334 C CA . ASN A 1 173 ? -14.668 12.327 6.814 1.00 83.19 173 ASN A CA 1
ATOM 1335 C C . ASN A 1 173 ? -15.948 11.883 7.514 1.00 83.19 173 ASN A C 1
ATOM 1337 O O . ASN A 1 173 ? -15.911 11.374 8.628 1.00 83.19 173 ASN A O 1
ATOM 1341 N N . TRP A 1 174 ? -17.078 12.040 6.835 1.00 89.12 174 TRP A N 1
ATOM 1342 C CA . TRP A 1 174 ? -18.362 11.676 7.395 1.00 89.12 174 TRP A CA 1
ATOM 1343 C C . TRP A 1 174 ? -18.559 10.160 7.498 1.00 89.12 174 TRP A C 1
ATOM 1345 O O . TRP A 1 174 ? -19.111 9.684 8.486 1.00 89.12 174 TRP A O 1
ATOM 1355 N N . PHE A 1 175 ? -18.055 9.392 6.529 1.00 90.38 175 PHE A N 1
ATOM 1356 C CA . PHE A 1 175 ? -18.029 7.933 6.602 1.00 90.38 175 PHE A CA 1
ATOM 1357 C C . PHE A 1 175 ? -17.169 7.437 7.770 1.00 90.38 175 PHE A C 1
ATOM 1359 O O . PHE A 1 175 ? -17.637 6.609 8.540 1.00 90.38 175 PHE A O 1
ATOM 1366 N N . LEU A 1 176 ? -15.958 7.976 7.946 1.00 83.19 176 LEU A N 1
ATOM 1367 C CA . LEU A 1 176 ? -15.059 7.611 9.044 1.00 83.19 176 LEU A CA 1
ATOM 1368 C C . LEU A 1 176 ? -15.653 7.963 10.408 1.00 83.19 176 LEU A C 1
ATOM 1370 O O . LEU A 1 176 ? -15.634 7.131 11.305 1.00 83.19 176 LEU A O 1
ATOM 1374 N N . LEU A 1 177 ? -16.239 9.156 10.547 1.00 84.06 177 LEU A N 1
ATOM 1375 C CA . LEU A 1 177 ? -16.922 9.560 11.778 1.00 84.06 177 LEU A CA 1
ATOM 1376 C C . LEU A 1 177 ? -18.104 8.641 12.097 1.00 84.06 177 LEU A C 1
ATOM 1378 O O . LEU A 1 177 ? -18.259 8.207 13.234 1.00 84.06 177 LEU A O 1
ATOM 1382 N N . ARG A 1 178 ? -18.933 8.309 11.100 1.00 89.62 178 ARG A N 1
ATOM 1383 C CA . ARG A 1 178 ? -20.043 7.367 11.288 1.00 89.62 178 ARG A CA 1
ATOM 1384 C C . ARG A 1 178 ? -19.559 5.980 11.658 1.00 89.62 178 ARG A C 1
ATOM 1386 O O . ARG A 1 178 ? -20.118 5.380 12.565 1.00 89.62 178 ARG A O 1
ATOM 1393 N N . TRP A 1 179 ? -18.540 5.492 10.961 1.00 89.25 179 TRP A N 1
ATOM 1394 C CA . TRP A 1 179 ? -17.936 4.201 11.241 1.00 89.25 179 TRP A CA 1
ATOM 1395 C C . TRP A 1 179 ? -17.456 4.142 12.690 1.00 89.25 179 TRP A C 1
ATOM 1397 O O . TRP A 1 179 ? -17.865 3.246 13.413 1.00 89.25 179 TRP A O 1
ATOM 1407 N N . GLN A 1 180 ? -16.711 5.157 13.128 1.00 85.44 180 GLN A N 1
ATOM 1408 C CA . GLN A 1 180 ? -16.200 5.282 14.489 1.00 85.44 180 GLN A CA 1
ATOM 1409 C C . GLN A 1 180 ? -17.309 5.328 15.554 1.00 85.44 180 GLN A C 1
ATOM 1411 O O . GLN A 1 180 ? -17.218 4.673 16.590 1.00 85.44 180 GLN A O 1
ATOM 1416 N N . LEU A 1 181 ? -18.389 6.074 15.302 1.00 86.56 181 LEU A N 1
ATOM 1417 C CA . LEU A 1 181 ? -19.536 6.110 16.214 1.00 86.56 181 LEU A CA 1
ATOM 1418 C C . LEU A 1 181 ? -20.237 4.747 16.301 1.00 86.56 181 LEU A C 1
ATOM 1420 O O . LEU A 1 181 ? -20.606 4.318 17.392 1.00 86.56 181 LEU A O 1
ATOM 1424 N N . VAL A 1 182 ? -20.402 4.055 15.170 1.00 91.00 182 VAL A N 1
ATOM 1425 C CA . VAL A 1 182 ? -21.058 2.741 15.112 1.00 91.00 182 VAL A CA 1
ATOM 1426 C C . VAL A 1 182 ? -20.205 1.664 15.781 1.00 91.00 182 VAL A C 1
ATOM 1428 O O . VAL A 1 182 ? -20.733 0.900 16.587 1.00 91.00 182 VAL A O 1
ATOM 1431 N N . THR A 1 183 ? -18.899 1.606 15.502 1.00 85.12 183 THR A N 1
ATOM 1432 C CA . THR A 1 183 ? -17.992 0.627 16.121 1.00 85.12 183 THR A CA 1
ATOM 1433 C C . THR A 1 183 ? -17.887 0.840 17.626 1.00 85.12 183 THR A C 1
ATOM 1435 O O . THR A 1 183 ? -18.021 -0.124 18.380 1.00 85.12 183 THR A O 1
ATOM 1438 N N . GLY A 1 184 ? -17.736 2.091 18.074 1.00 83.38 184 GLY A N 1
ATOM 1439 C CA . GLY A 1 184 ? -17.715 2.435 19.496 1.00 83.38 184 GLY A CA 1
ATOM 1440 C C . GLY A 1 184 ? -19.014 2.059 20.214 1.00 83.38 184 GLY A C 1
ATOM 1441 O O . GLY A 1 184 ? -18.975 1.448 21.282 1.00 83.38 184 GLY A O 1
ATOM 1442 N N . PHE A 1 185 ? -20.168 2.355 19.608 1.00 88.81 185 PHE A N 1
ATOM 1443 C CA . PHE A 1 185 ? -21.477 2.019 20.172 1.00 88.81 185 PHE A CA 1
ATOM 1444 C C . PHE A 1 185 ? -21.707 0.505 20.270 1.00 88.81 185 PHE A C 1
ATOM 1446 O O . PHE A 1 185 ? -22.082 0.008 21.333 1.00 88.81 185 PHE A O 1
ATOM 1453 N N . LEU A 1 186 ? -21.443 -0.243 19.192 1.00 90.00 186 LEU A N 1
ATOM 1454 C CA . LEU A 1 186 ? -21.620 -1.698 19.168 1.00 90.00 186 LEU A CA 1
ATOM 1455 C C . LEU A 1 186 ? -20.690 -2.400 20.161 1.00 90.00 186 LEU A C 1
ATOM 1457 O O . LEU A 1 186 ? -21.138 -3.291 20.882 1.00 90.00 186 LEU A O 1
ATOM 1461 N N . LEU A 1 187 ? -19.422 -1.985 20.246 1.00 87.25 187 LEU A N 1
ATOM 1462 C CA . LEU A 1 187 ? -18.484 -2.558 21.210 1.00 87.25 187 LEU A CA 1
ATOM 1463 C C . LEU A 1 187 ? -18.915 -2.269 22.653 1.00 87.25 187 LEU A C 1
ATOM 1465 O O . LEU A 1 187 ? -18.839 -3.159 23.503 1.00 87.25 187 LEU A O 1
ATOM 1469 N N . GLY A 1 188 ? -19.396 -1.052 22.924 1.00 81.25 188 GLY A N 1
ATOM 1470 C CA . GLY A 1 188 ? -19.940 -0.673 24.227 1.00 81.25 188 GLY A CA 1
ATOM 1471 C C . GLY A 1 188 ? -21.135 -1.541 24.627 1.00 81.25 188 GLY A C 1
ATOM 1472 O O . GLY A 1 188 ? -21.140 -2.098 25.725 1.00 81.25 188 GLY A O 1
ATOM 1473 N N . LEU A 1 189 ? -22.100 -1.730 23.719 1.00 86.62 189 LEU A N 1
ATOM 1474 C CA . LEU A 1 189 ? -23.259 -2.599 23.947 1.00 86.62 189 LEU A CA 1
ATOM 1475 C C . LEU A 1 189 ? -22.851 -4.054 24.193 1.00 86.62 189 LEU A C 1
ATOM 1477 O O . LEU A 1 189 ? -23.271 -4.644 25.185 1.00 86.62 189 LEU A O 1
ATOM 1481 N N . LEU A 1 190 ? -22.019 -4.631 23.322 1.00 87.81 190 LEU A N 1
ATOM 1482 C CA . LEU A 1 190 ? -21.577 -6.023 23.450 1.00 87.81 190 LEU A CA 1
ATOM 1483 C C . LEU A 1 190 ? -20.830 -6.259 24.764 1.00 87.81 190 LEU A C 1
ATOM 1485 O O . LEU A 1 190 ? -21.081 -7.249 25.443 1.00 87.81 190 LEU A O 1
ATOM 1489 N N . SER A 1 191 ? -19.959 -5.327 25.155 1.00 85.69 191 SER A N 1
ATOM 1490 C CA . SER A 1 191 ? -19.214 -5.409 26.416 1.00 85.69 191 SER A CA 1
ATOM 1491 C C . SER A 1 191 ? -20.138 -5.325 27.631 1.00 85.69 191 SER A C 1
ATOM 1493 O O . SER A 1 191 ? -19.967 -6.078 28.588 1.00 85.69 191 SER A O 1
ATOM 1495 N N . TYR A 1 192 ? -21.139 -4.443 27.579 1.00 83.69 192 TYR A N 1
ATOM 1496 C CA . TYR A 1 192 ? -22.136 -4.308 28.635 1.00 83.69 192 TYR A CA 1
ATOM 1497 C C . TYR A 1 192 ? -22.957 -5.594 28.797 1.00 83.69 192 TYR A C 1
ATOM 1499 O O . TYR A 1 192 ? -23.064 -6.127 29.902 1.00 83.69 192 TYR A O 1
ATOM 1507 N N . PHE A 1 193 ? -23.485 -6.135 27.694 1.00 85.00 193 PHE A N 1
ATOM 1508 C CA . PHE A 1 193 ? -24.271 -7.369 27.720 1.00 85.00 193 PHE A CA 1
ATOM 1509 C C . PHE A 1 193 ? -23.439 -8.589 28.117 1.00 85.00 193 PHE A C 1
ATOM 1511 O O . PHE A 1 193 ? -23.949 -9.435 28.844 1.00 85.00 193 PHE A O 1
ATOM 1518 N N . ALA A 1 194 ? -22.168 -8.672 27.715 1.00 85.00 194 ALA A N 1
ATOM 1519 C CA . ALA A 1 194 ? -21.291 -9.779 28.090 1.00 85.00 194 ALA A CA 1
ATOM 1520 C C . ALA A 1 194 ? -21.096 -9.867 29.611 1.00 85.00 194 ALA A C 1
ATOM 1522 O O . ALA A 1 194 ? -21.209 -10.949 30.189 1.00 85.00 194 ALA A O 1
ATOM 1523 N N . VAL A 1 195 ? -20.861 -8.733 30.279 1.00 84.00 195 VAL A N 1
ATOM 1524 C CA . VAL A 1 195 ? -20.724 -8.712 31.742 1.00 84.00 195 VAL A CA 1
ATOM 1525 C C . VAL A 1 195 ? -22.066 -8.932 32.424 1.00 84.00 195 VAL A C 1
ATOM 1527 O O . VAL A 1 195 ? -22.134 -9.720 33.364 1.00 84.00 195 VAL A O 1
ATOM 1530 N N . LYS A 1 196 ? -23.141 -8.307 31.924 1.00 80.00 196 LYS A N 1
ATOM 1531 C CA . LYS A 1 196 ? -24.487 -8.506 32.473 1.00 80.00 196 LYS A CA 1
ATOM 1532 C C . LYS A 1 196 ? -24.930 -9.970 32.393 1.00 80.00 196 LYS A C 1
ATOM 1534 O O . LYS A 1 196 ? -25.537 -10.467 33.323 1.00 80.00 196 LYS A O 1
ATOM 1539 N N . PHE A 1 197 ? -24.612 -10.669 31.307 1.00 85.81 197 PHE A N 1
ATOM 1540 C CA . PHE A 1 197 ? -24.936 -12.087 31.162 1.00 85.81 197 PHE A CA 1
ATOM 1541 C C . PHE A 1 197 ? -24.060 -12.983 32.052 1.00 85.81 197 PHE A C 1
ATOM 1543 O O . PHE A 1 197 ? -24.519 -14.012 32.536 1.00 85.81 197 PHE A O 1
ATOM 1550 N N . SER A 1 198 ? -22.804 -12.586 32.284 1.00 83.44 198 SER A N 1
ATOM 1551 C CA . SER A 1 198 ? -21.865 -13.342 33.126 1.00 83.44 198 SER A CA 1
ATOM 1552 C C . SER A 1 198 ? -22.166 -13.215 34.623 1.00 83.44 198 SER A C 1
ATOM 1554 O O . SER A 1 198 ? -21.841 -14.113 35.394 1.00 83.44 198 SER A O 1
ATOM 1556 N N . LEU A 1 199 ? -22.775 -12.106 35.046 1.00 84.25 199 LEU A N 1
ATOM 1557 C CA . LEU A 1 199 ? -23.216 -11.886 36.418 1.00 84.25 199 LEU A CA 1
ATOM 1558 C C . LEU A 1 199 ? -24.701 -12.247 36.502 1.00 84.25 199 LEU A C 1
ATOM 1560 O O . LEU A 1 199 ? -25.555 -11.439 36.168 1.00 84.25 199 LEU A O 1
ATOM 1564 N N . SER A 1 200 ? -25.017 -13.464 36.951 1.00 79.75 200 SER A N 1
ATOM 1565 C CA . SER A 1 200 ? -26.408 -13.935 37.095 1.00 79.75 200 SER A CA 1
ATOM 1566 C C . SER A 1 200 ? -27.244 -13.153 38.120 1.00 79.75 200 SER A C 1
ATOM 1568 O O . SER A 1 200 ? -28.435 -13.414 38.250 1.00 79.75 200 SER A O 1
ATOM 1570 N N . ASP A 1 201 ? -26.629 -12.226 38.856 1.00 82.31 201 ASP A N 1
ATOM 1571 C CA . ASP A 1 201 ? -27.269 -11.409 39.879 1.00 82.31 201 ASP A CA 1
ATOM 1572 C C . ASP A 1 201 ? -27.516 -9.989 39.340 1.00 82.31 201 ASP A C 1
ATOM 1574 O O . ASP A 1 201 ? -26.579 -9.282 38.961 1.00 82.31 201 ASP A O 1
ATOM 1578 N N . ASP A 1 202 ? -28.779 -9.551 39.322 1.00 83.00 202 ASP A N 1
ATOM 1579 C CA . ASP A 1 202 ? -29.212 -8.239 38.803 1.00 83.00 202 ASP A CA 1
ATOM 1580 C C . ASP A 1 202 ? -28.900 -7.069 39.767 1.00 83.00 202 ASP A C 1
ATOM 1582 O O . ASP A 1 202 ? -29.391 -5.944 39.603 1.00 83.00 202 ASP A O 1
ATOM 1586 N N . GLY A 1 203 ? -28.061 -7.309 40.778 1.00 91.50 203 GLY A N 1
ATOM 1587 C CA . GLY A 1 203 ? -27.692 -6.329 41.790 1.00 91.50 203 GLY A CA 1
ATOM 1588 C C . GLY A 1 203 ? -27.030 -5.057 41.224 1.00 91.50 203 GLY A C 1
ATOM 1589 O O . GLY A 1 203 ? -26.351 -5.082 40.191 1.00 91.50 203 GLY A O 1
ATOM 1590 N N . PRO A 1 204 ? -27.131 -3.915 41.934 1.00 89.44 204 PRO A N 1
ATOM 1591 C CA . PRO A 1 204 ? -26.579 -2.630 41.485 1.00 89.44 204 PRO A CA 1
ATOM 1592 C C . PRO A 1 204 ? -25.056 -2.668 41.270 1.00 89.44 204 PRO A C 1
ATOM 1594 O O . PRO A 1 204 ? -24.530 -1.972 40.401 1.00 89.44 204 PRO A O 1
ATOM 1597 N N . LYS A 1 205 ? -24.338 -3.527 42.009 1.00 86.56 205 LYS A N 1
ATOM 1598 C CA . LYS A 1 205 ? -22.890 -3.738 41.841 1.00 86.56 205 LYS A CA 1
ATOM 1599 C C . LYS A 1 205 ? -22.557 -4.388 40.494 1.00 86.56 205 LYS A C 1
ATOM 1601 O O . LYS A 1 205 ? -21.586 -3.986 39.856 1.00 86.56 205 LYS A O 1
ATOM 1606 N N . ALA A 1 206 ? -23.376 -5.334 40.031 1.00 87.19 206 ALA A N 1
ATOM 1607 C CA . ALA A 1 206 ? -23.176 -6.001 38.748 1.00 87.19 206 ALA A CA 1
ATOM 1608 C C . ALA A 1 206 ? -23.370 -5.035 37.570 1.00 87.19 206 ALA A C 1
ATOM 1610 O O . ALA A 1 206 ? -22.548 -5.000 36.654 1.00 87.19 206 ALA A O 1
ATOM 1611 N N . GLN A 1 207 ? -24.394 -4.176 37.637 1.00 86.75 207 GLN A N 1
ATOM 1612 C CA . GLN A 1 207 ? -24.631 -3.135 36.629 1.00 86.75 207 GLN A CA 1
ATOM 1613 C C . GLN A 1 207 ? -23.462 -2.148 36.534 1.00 86.75 207 GLN A C 1
ATOM 1615 O O . GLN A 1 207 ? -23.070 -1.735 35.441 1.00 86.75 207 GLN A O 1
ATOM 1620 N N . LEU A 1 208 ? -22.883 -1.792 37.680 1.00 87.69 208 LEU A N 1
ATOM 1621 C CA . LEU A 1 208 ? -21.776 -0.851 37.752 1.00 87.69 208 LEU A CA 1
ATOM 1622 C C . LEU A 1 208 ? -20.470 -1.449 37.214 1.00 87.69 208 LEU A C 1
ATOM 1624 O O . LEU A 1 208 ? -19.774 -0.792 36.440 1.00 87.69 208 LEU A O 1
ATOM 1628 N N . LEU A 1 209 ? -20.179 -2.713 37.540 1.00 86.25 209 LEU A N 1
ATOM 1629 C CA . LEU A 1 209 ? -19.056 -3.455 36.957 1.00 86.25 209 LEU A CA 1
ATOM 1630 C C . LEU A 1 209 ? -19.210 -3.615 35.438 1.00 86.25 209 LEU A C 1
ATOM 1632 O O . LEU A 1 209 ? -18.250 -3.391 34.700 1.00 86.25 209 LEU A O 1
ATOM 1636 N N . ALA A 1 210 ? -20.419 -3.916 34.952 1.00 85.75 210 ALA A N 1
ATOM 1637 C CA . ALA A 1 210 ? -20.706 -3.984 33.519 1.00 85.75 210 ALA A CA 1
ATOM 1638 C C . ALA A 1 210 ? -20.463 -2.641 32.814 1.00 85.75 210 ALA A C 1
ATOM 1640 O O . ALA A 1 210 ? -19.847 -2.601 31.747 1.00 85.75 210 ALA A O 1
ATOM 1641 N N . ALA A 1 211 ? -20.880 -1.530 33.429 1.00 83.19 211 ALA A N 1
ATOM 1642 C CA . ALA A 1 211 ? -20.625 -0.189 32.911 1.00 83.19 211 ALA A CA 1
ATOM 1643 C C . ALA A 1 211 ? -19.125 0.163 32.902 1.00 83.19 211 ALA A C 1
ATOM 1645 O O . ALA A 1 211 ? -18.629 0.722 31.919 1.00 83.19 211 ALA A O 1
ATOM 1646 N N . MET A 1 212 ? -18.374 -0.198 33.948 1.00 83.81 212 MET A N 1
ATOM 1647 C CA . MET A 1 212 ? -16.921 0.015 33.993 1.00 83.81 212 MET A CA 1
ATOM 1648 C C . MET A 1 212 ? -16.185 -0.799 32.924 1.00 83.81 212 MET A C 1
ATOM 1650 O O . MET A 1 212 ? -15.302 -0.267 32.248 1.00 83.81 212 MET A O 1
ATOM 1654 N N . GLN A 1 213 ? -16.565 -2.059 32.711 1.00 89.50 213 GLN A N 1
ATOM 1655 C CA . GLN A 1 213 ? -15.958 -2.888 31.669 1.00 89.50 213 GLN A CA 1
ATOM 1656 C C . GLN A 1 213 ? -16.275 -2.346 30.271 1.00 89.50 213 GLN A C 1
ATOM 1658 O O . GLN A 1 213 ? -15.381 -2.225 29.434 1.00 89.50 213 GLN A O 1
ATOM 1663 N N . ALA A 1 214 ? -17.533 -1.965 30.023 1.00 83.00 214 ALA A N 1
ATOM 1664 C CA . ALA A 1 214 ? -17.943 -1.387 28.749 1.00 83.00 214 ALA A CA 1
ATOM 1665 C C . ALA A 1 214 ? -17.186 -0.089 28.438 1.00 83.00 214 ALA A C 1
ATOM 1667 O O . ALA A 1 214 ? -16.646 0.063 27.343 1.00 83.00 214 ALA A O 1
ATOM 1668 N N . THR A 1 215 ? -17.077 0.817 29.412 1.00 84.31 215 THR A N 1
ATOM 1669 C CA . THR A 1 215 ? -16.320 2.070 29.253 1.00 84.31 215 THR A CA 1
ATOM 1670 C C . THR A 1 215 ? -14.822 1.828 29.052 1.00 84.31 215 THR A C 1
ATOM 1672 O O . THR A 1 215 ? -14.216 2.500 28.219 1.00 84.31 215 THR A O 1
ATOM 1675 N N . SER A 1 216 ? -14.236 0.832 29.724 1.00 87.12 216 SER A N 1
ATOM 1676 C CA . SER A 1 216 ? -12.825 0.447 29.546 1.00 87.12 216 SER A CA 1
ATOM 1677 C C . SER A 1 216 ? -12.550 -0.082 28.135 1.00 87.12 216 SER A C 1
ATOM 1679 O O . SER A 1 216 ? -11.597 0.348 27.486 1.00 87.12 216 SER A O 1
ATOM 1681 N N . ASN A 1 217 ? -13.420 -0.955 27.620 1.00 87.06 217 ASN A N 1
ATOM 1682 C CA . ASN A 1 217 ? -13.301 -1.495 26.264 1.00 87.06 217 ASN A CA 1
ATOM 1683 C C . ASN A 1 217 ? -13.457 -0.404 25.195 1.00 87.06 217 ASN A C 1
ATOM 1685 O O . ASN A 1 217 ? -12.688 -0.366 24.234 1.00 87.06 217 ASN A O 1
ATOM 1689 N N . VAL A 1 218 ? -14.410 0.517 25.379 1.00 85.12 218 VAL A N 1
ATOM 1690 C CA . VAL A 1 218 ? -14.583 1.675 24.488 1.00 85.12 218 VAL A CA 1
ATOM 1691 C C . VAL A 1 218 ? -13.348 2.580 24.523 1.00 85.12 218 VAL A C 1
ATOM 1693 O O . VAL A 1 218 ? -12.860 2.976 23.467 1.00 85.12 218 VAL A O 1
ATOM 1696 N N . ALA A 1 219 ? -12.790 2.869 25.703 1.00 85.50 219 ALA A N 1
ATOM 1697 C CA . ALA A 1 219 ? -11.578 3.679 25.828 1.00 85.50 219 ALA A CA 1
ATOM 1698 C C . ALA A 1 219 ? -10.363 3.023 25.145 1.00 85.50 219 ALA A C 1
ATOM 1700 O O . ALA A 1 219 ? -9.614 3.704 24.444 1.00 85.50 219 ALA A O 1
ATOM 1701 N N . ALA A 1 220 ? -10.191 1.704 25.289 1.00 87.62 220 ALA A N 1
ATOM 1702 C CA . ALA A 1 220 ? -9.122 0.956 24.628 1.00 87.62 220 ALA A CA 1
ATOM 1703 C C . ALA A 1 220 ? -9.247 0.990 23.093 1.00 87.62 220 ALA A C 1
ATOM 1705 O O . ALA A 1 220 ? -8.252 1.217 22.400 1.00 87.62 220 ALA A O 1
ATOM 1706 N N . LEU A 1 221 ? -10.465 0.828 22.558 1.00 87.38 221 LEU A N 1
ATOM 1707 C CA . LEU A 1 221 ? -10.726 0.959 21.122 1.00 87.38 221 LEU A CA 1
ATOM 1708 C C . LEU A 1 221 ? -10.385 2.369 20.621 1.00 87.38 221 LEU A C 1
ATOM 1710 O O . LEU A 1 221 ? -9.647 2.507 19.647 1.00 87.38 221 LEU A O 1
ATOM 1714 N N . LEU A 1 222 ? -10.869 3.408 21.308 1.00 85.94 222 LEU A N 1
ATOM 1715 C CA . LEU A 1 222 ? -10.599 4.803 20.948 1.00 85.94 222 LEU A CA 1
ATOM 1716 C C . LEU A 1 222 ? -9.100 5.123 20.996 1.00 85.94 222 LEU A C 1
ATOM 1718 O O . LEU A 1 222 ? -8.596 5.845 20.137 1.00 85.94 222 LEU A O 1
ATOM 1722 N N . PHE A 1 223 ? -8.358 4.561 21.952 1.00 90.06 223 PHE A N 1
ATOM 1723 C CA . PHE A 1 223 ? -6.904 4.708 22.004 1.00 90.06 223 PHE A CA 1
ATOM 1724 C C . PHE A 1 223 ? -6.221 4.088 20.776 1.00 90.06 223 PHE A C 1
ATOM 1726 O O . PHE A 1 223 ? -5.372 4.726 20.146 1.00 90.06 223 PHE A O 1
ATOM 1733 N N . LEU A 1 224 ? -6.618 2.872 20.389 1.00 88.31 224 LEU A N 1
ATOM 1734 C CA . LEU A 1 224 ? -6.073 2.192 19.214 1.00 88.31 224 LEU A CA 1
ATOM 1735 C C . LEU A 1 224 ? -6.408 2.952 17.922 1.00 88.31 224 LEU A C 1
ATOM 1737 O O . LEU A 1 224 ? -5.519 3.192 17.102 1.00 88.31 224 LEU A O 1
ATOM 1741 N N . GLU A 1 225 ? -7.649 3.411 17.766 1.00 85.94 225 GLU A N 1
ATOM 1742 C CA . GLU A 1 225 ? -8.066 4.260 16.644 1.00 85.94 225 GLU A CA 1
ATOM 1743 C C . GLU A 1 225 ? -7.277 5.576 16.596 1.00 85.94 225 GLU A C 1
ATOM 1745 O O . GLU A 1 225 ? -6.806 5.984 15.532 1.00 85.94 225 GLU A O 1
ATOM 1750 N N . GLY A 1 226 ? -7.066 6.217 17.749 1.00 87.75 226 GLY A N 1
ATOM 1751 C CA . GLY A 1 226 ? -6.236 7.414 17.874 1.00 87.75 226 GLY A CA 1
ATOM 1752 C C . GLY A 1 226 ? -4.796 7.163 17.428 1.00 87.75 226 GLY A C 1
ATOM 1753 O O . GLY A 1 226 ? -4.231 7.960 16.678 1.00 87.75 226 GLY A O 1
ATOM 1754 N N . SER A 1 227 ? -4.218 6.020 17.810 1.00 89.31 227 SER A N 1
ATOM 1755 C CA . SER A 1 227 ? -2.866 5.625 17.401 1.00 89.31 227 SER A CA 1
ATOM 1756 C C . SER A 1 227 ? -2.751 5.402 15.886 1.00 89.31 227 SER A C 1
ATOM 1758 O O . SER A 1 227 ? -1.795 5.866 15.262 1.00 89.31 227 SER A O 1
ATOM 1760 N N . LEU A 1 228 ? -3.763 4.784 15.265 1.00 86.00 228 LEU A N 1
ATOM 1761 C CA . LEU A 1 228 ? -3.833 4.579 13.817 1.00 86.00 228 LEU A CA 1
ATOM 1762 C C . LEU A 1 228 ? -3.985 5.906 13.067 1.00 86.00 228 LEU A C 1
ATOM 1764 O O . LEU A 1 228 ? -3.295 6.136 12.071 1.00 86.00 228 LEU A O 1
ATOM 1768 N N . ALA A 1 229 ? -4.841 6.806 13.555 1.00 87.69 229 ALA A N 1
ATOM 1769 C CA . ALA A 1 229 ? -5.010 8.132 12.970 1.00 87.69 229 ALA A CA 1
ATOM 1770 C C . ALA A 1 229 ? -3.717 8.963 13.076 1.00 87.69 229 ALA A C 1
ATOM 1772 O O . ALA A 1 229 ? -3.332 9.634 12.114 1.00 87.69 229 ALA A O 1
ATOM 1773 N N . ALA A 1 230 ? -2.990 8.863 14.193 1.00 91.19 230 ALA A N 1
ATOM 1774 C CA . ALA A 1 230 ? -1.669 9.465 14.350 1.00 91.19 230 ALA A CA 1
ATOM 1775 C C . ALA A 1 230 ? -0.646 8.866 13.372 1.00 91.19 230 ALA A C 1
ATOM 1777 O O . ALA A 1 230 ? 0.042 9.615 12.675 1.00 91.19 230 ALA A O 1
ATOM 1778 N N . ALA A 1 231 ? -0.576 7.538 13.248 1.00 89.81 231 ALA A N 1
ATOM 1779 C CA . ALA A 1 231 ? 0.307 6.870 12.292 1.00 89.81 231 ALA A CA 1
ATOM 1780 C C . ALA A 1 231 ? 0.018 7.307 10.845 1.00 89.81 231 ALA A C 1
ATOM 1782 O O . ALA A 1 231 ? 0.943 7.643 10.102 1.00 89.81 231 ALA A O 1
ATOM 1783 N N . LEU A 1 232 ? -1.261 7.403 10.465 1.00 86.31 232 LEU A N 1
ATOM 1784 C CA . LEU A 1 232 ? -1.684 7.906 9.157 1.00 86.31 232 LEU A CA 1
ATOM 1785 C C . LEU A 1 232 ? -1.277 9.371 8.948 1.00 86.31 232 LEU A C 1
ATOM 1787 O O . LEU A 1 232 ? -0.813 9.735 7.867 1.00 86.31 232 LEU A O 1
ATOM 1791 N N . TYR A 1 233 ? -1.406 10.214 9.976 1.00 93.12 233 TYR A N 1
ATOM 1792 C CA . TYR A 1 233 ? -0.955 11.605 9.933 1.00 93.12 233 TYR A CA 1
ATOM 1793 C C . TYR A 1 233 ? 0.560 11.703 9.701 1.00 93.12 233 TYR A C 1
ATOM 1795 O O . TYR A 1 233 ? 1.007 12.480 8.851 1.00 93.12 233 TYR A O 1
ATOM 1803 N N . PHE A 1 234 ? 1.358 10.897 10.410 1.00 93.75 234 PHE A N 1
ATOM 1804 C CA . PHE A 1 234 ? 2.810 10.849 10.229 1.00 93.75 234 PHE A CA 1
ATOM 1805 C C . PHE A 1 234 ? 3.200 10.315 8.851 1.00 93.75 234 PHE A C 1
ATOM 1807 O O . PHE A 1 234 ? 4.039 10.928 8.192 1.00 93.75 234 PHE A O 1
ATOM 1814 N N . ALA A 1 235 ? 2.553 9.250 8.373 1.00 88.75 235 ALA A N 1
ATOM 1815 C CA . ALA A 1 235 ? 2.774 8.713 7.034 1.00 88.75 235 ALA A CA 1
ATOM 1816 C C . ALA A 1 235 ? 2.442 9.751 5.951 1.00 88.75 235 ALA A C 1
ATOM 1818 O O . ALA A 1 235 ? 3.258 10.010 5.068 1.00 88.75 235 ALA A O 1
ATOM 1819 N N . ALA A 1 236 ? 1.296 10.431 6.055 1.00 89.94 236 ALA A N 1
ATOM 1820 C CA . ALA A 1 236 ? 0.919 11.505 5.138 1.00 89.94 236 ALA A CA 1
ATOM 1821 C C . ALA A 1 236 ? 1.915 12.678 5.185 1.00 89.94 236 ALA A C 1
ATOM 1823 O O . ALA A 1 236 ? 2.269 13.244 4.151 1.00 89.94 236 ALA A O 1
ATOM 1824 N N . SER A 1 237 ? 2.413 13.027 6.374 1.00 91.69 237 SER A N 1
ATOM 1825 C CA . SER A 1 237 ? 3.462 14.036 6.545 1.00 91.69 237 SER A CA 1
ATOM 1826 C C . SER A 1 237 ? 4.772 13.608 5.873 1.00 91.69 237 SER A C 1
ATOM 1828 O O . SER A 1 237 ? 5.368 14.399 5.142 1.00 91.69 237 SER A O 1
ATOM 1830 N N . ALA A 1 238 ? 5.190 12.351 6.046 1.00 89.38 238 ALA A N 1
ATOM 1831 C CA . ALA A 1 238 ? 6.387 11.794 5.421 1.00 89.38 238 ALA A CA 1
ATOM 1832 C C . ALA A 1 238 ? 6.273 11.775 3.888 1.00 89.38 238 ALA A C 1
ATOM 1834 O O . ALA A 1 238 ? 7.189 12.231 3.205 1.00 89.38 238 ALA A O 1
ATOM 1835 N N . VAL A 1 239 ? 5.128 11.350 3.343 1.00 90.00 239 VAL A N 1
ATOM 1836 C CA . VAL A 1 239 ? 4.847 11.409 1.898 1.00 90.00 239 VAL A CA 1
ATOM 1837 C C . VAL A 1 239 ? 4.883 12.850 1.399 1.00 90.00 239 VAL A C 1
ATOM 1839 O O . VAL A 1 239 ? 5.488 13.121 0.370 1.00 90.00 239 VAL A O 1
ATOM 1842 N N . SER A 1 240 ? 4.300 13.801 2.136 1.00 92.62 240 SER A N 1
ATOM 1843 C CA . SER A 1 240 ? 4.329 15.215 1.746 1.00 92.62 240 SER A CA 1
ATOM 1844 C C . SER A 1 240 ? 5.746 15.791 1.720 1.00 92.62 240 SER A C 1
ATOM 1846 O O . SER A 1 240 ? 6.036 16.612 0.850 1.00 92.62 240 SER A O 1
ATOM 1848 N N . ARG A 1 241 ? 6.609 15.402 2.668 1.00 92.81 241 ARG A N 1
ATOM 1849 C CA . ARG A 1 241 ? 8.016 15.839 2.720 1.00 92.81 241 ARG A CA 1
ATOM 1850 C C . ARG A 1 241 ? 8.825 15.231 1.577 1.00 92.81 241 ARG A C 1
ATOM 1852 O O . ARG A 1 241 ? 9.591 15.934 0.932 1.00 92.81 241 ARG A O 1
ATOM 1859 N N . ASN A 1 242 ? 8.590 13.953 1.287 1.00 93.50 242 ASN A N 1
ATOM 1860 C CA . ASN A 1 242 ? 9.321 13.195 0.274 1.00 93.50 242 ASN A CA 1
ATOM 1861 C C . ASN A 1 242 ? 8.648 13.203 -1.107 1.00 93.50 242 ASN A C 1
ATOM 1863 O O . ASN A 1 242 ? 9.074 12.470 -1.994 1.00 93.50 242 ASN A O 1
ATOM 1867 N N . ALA A 1 243 ? 7.615 14.025 -1.323 1.00 91.88 243 ALA A N 1
ATOM 1868 C CA . ALA A 1 243 ? 6.822 14.004 -2.553 1.00 91.88 243 ALA A CA 1
ATOM 1869 C C . ALA A 1 243 ? 7.674 14.256 -3.807 1.00 91.88 243 ALA A C 1
ATOM 1871 O O . ALA A 1 243 ? 7.441 13.625 -4.831 1.00 91.88 243 ALA A O 1
ATOM 1872 N N . ALA A 1 244 ? 8.678 15.138 -3.719 1.00 89.88 244 ALA A N 1
ATOM 1873 C CA . ALA A 1 244 ? 9.597 15.400 -4.827 1.00 89.88 244 ALA A CA 1
ATOM 1874 C C . ALA A 1 244 ? 10.439 14.159 -5.174 1.00 89.88 244 ALA A C 1
ATOM 1876 O O . ALA A 1 244 ? 10.501 13.768 -6.334 1.00 89.88 244 ALA A O 1
ATOM 1877 N N . LEU A 1 245 ? 11.013 13.495 -4.165 1.00 91.19 245 LEU A N 1
ATOM 1878 C CA . LEU A 1 245 ? 11.800 12.273 -4.346 1.00 91.19 245 LEU A CA 1
ATOM 1879 C C . LEU A 1 245 ? 10.943 11.124 -4.885 1.00 91.19 245 LEU A C 1
ATOM 1881 O O . LEU A 1 245 ? 11.372 10.413 -5.786 1.00 91.19 245 LEU A O 1
ATOM 1885 N N . LEU A 1 246 ? 9.716 10.968 -4.381 1.00 87.75 246 LEU A N 1
ATOM 1886 C CA . LEU A 1 246 ? 8.767 9.972 -4.881 1.00 87.75 246 LEU A CA 1
ATOM 1887 C C . LEU A 1 246 ? 8.379 10.233 -6.339 1.00 87.75 246 LEU A C 1
ATOM 1889 O O . LEU A 1 246 ? 8.239 9.284 -7.105 1.00 87.75 246 LEU A O 1
ATOM 1893 N N . HIS A 1 247 ? 8.248 11.500 -6.735 1.00 88.44 247 HIS A N 1
ATOM 1894 C CA . HIS A 1 247 ? 7.960 11.863 -8.119 1.00 88.44 247 HIS A CA 1
ATOM 1895 C C . HIS A 1 247 ? 9.138 11.553 -9.050 1.00 88.44 247 HIS A C 1
ATOM 1897 O O . HIS A 1 247 ? 8.926 11.037 -10.145 1.00 88.44 247 HIS A O 1
ATOM 1903 N N . VAL A 1 248 ? 10.372 11.823 -8.607 1.00 88.06 248 VAL A N 1
ATOM 1904 C CA . VAL A 1 248 ? 11.597 11.448 -9.333 1.00 88.06 248 VAL A CA 1
ATOM 1905 C C . VAL A 1 248 ? 11.707 9.928 -9.435 1.00 88.06 248 VAL A C 1
ATOM 1907 O O . VAL A 1 248 ? 11.902 9.402 -10.520 1.00 88.06 248 VAL A O 1
ATOM 1910 N N . PHE A 1 249 ? 11.487 9.199 -8.342 1.00 89.56 249 PHE A N 1
ATOM 1911 C CA . PHE A 1 249 ? 11.514 7.737 -8.342 1.00 89.56 249 PHE A CA 1
ATOM 1912 C C . PHE A 1 249 ? 10.462 7.133 -9.286 1.00 89.56 249 PHE A C 1
ATOM 1914 O O . PHE A 1 249 ? 10.783 6.257 -10.089 1.00 89.56 249 PHE A O 1
ATOM 1921 N N . ALA A 1 250 ? 9.215 7.609 -9.228 1.00 87.38 250 ALA A N 1
ATOM 1922 C CA . ALA A 1 250 ? 8.148 7.139 -10.109 1.00 87.38 250 ALA A CA 1
ATOM 1923 C C . ALA A 1 250 ? 8.483 7.399 -11.587 1.00 87.38 250 ALA A C 1
ATOM 1925 O O . ALA A 1 250 ? 8.348 6.500 -12.420 1.00 87.38 250 ALA A O 1
ATOM 1926 N N . ARG A 1 251 ? 9.007 8.589 -11.896 1.00 88.25 251 ARG A N 1
ATOM 1927 C CA . ARG A 1 251 ? 9.405 8.962 -13.254 1.00 88.25 251 ARG A CA 1
ATO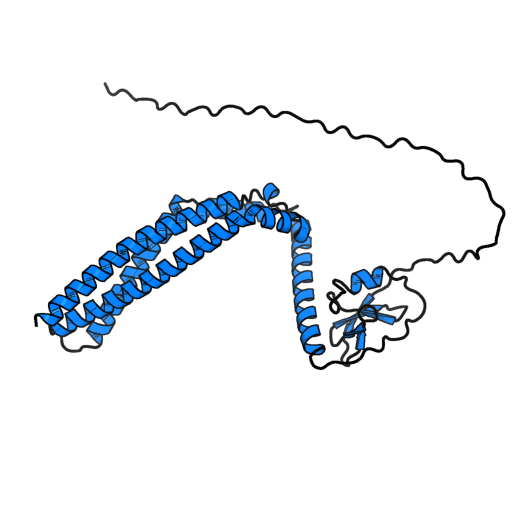M 1928 C C . ARG A 1 251 ? 10.605 8.158 -13.751 1.00 88.25 251 ARG A C 1
ATOM 1930 O O . ARG A 1 251 ? 10.569 7.614 -14.851 1.00 88.25 251 ARG A O 1
ATOM 1937 N N . ASP A 1 252 ? 11.662 8.059 -12.955 1.00 84.88 252 ASP A N 1
ATOM 1938 C CA . ASP A 1 252 ? 12.956 7.573 -13.433 1.00 84.88 252 ASP A CA 1
ATOM 1939 C C . ASP A 1 252 ? 13.099 6.059 -13.305 1.00 84.88 252 ASP A C 1
ATOM 1941 O O . ASP A 1 252 ? 13.660 5.427 -14.206 1.00 84.88 252 ASP A O 1
ATOM 1945 N N . VAL A 1 253 ? 12.558 5.471 -12.233 1.00 78.50 253 VAL A N 1
ATOM 1946 C CA . VAL A 1 253 ? 12.655 4.033 -11.943 1.00 78.50 253 VAL A CA 1
ATOM 1947 C C . VAL A 1 253 ? 11.438 3.289 -12.468 1.00 78.50 253 VAL A C 1
ATOM 1949 O O . VAL A 1 253 ? 11.591 2.294 -13.174 1.00 78.50 253 VAL A O 1
ATOM 1952 N N . ALA A 1 254 ? 10.233 3.768 -12.151 1.00 73.31 254 ALA A N 1
ATOM 1953 C CA . ALA A 1 254 ? 9.005 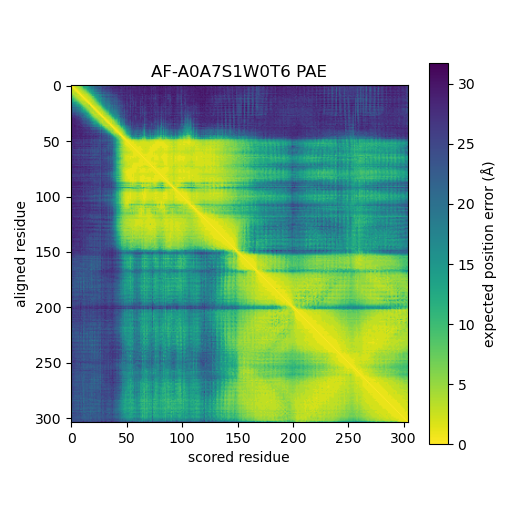3.101 -12.583 1.00 73.31 254 ALA A CA 1
ATOM 1954 C C . ALA A 1 254 ? 8.581 3.487 -14.009 1.00 73.31 254 ALA A C 1
ATOM 1956 O O . ALA A 1 254 ? 7.734 2.808 -14.582 1.00 73.31 254 ALA A O 1
ATOM 1957 N N . LYS A 1 255 ? 9.180 4.538 -14.594 1.00 82.12 255 LYS A N 1
ATOM 1958 C CA . LYS A 1 255 ? 8.801 5.090 -15.909 1.00 82.12 255 LYS A CA 1
ATOM 1959 C C . LYS A 1 255 ? 7.323 5.498 -15.977 1.00 82.12 255 LYS A C 1
ATOM 1961 O O . LYS A 1 255 ? 6.711 5.440 -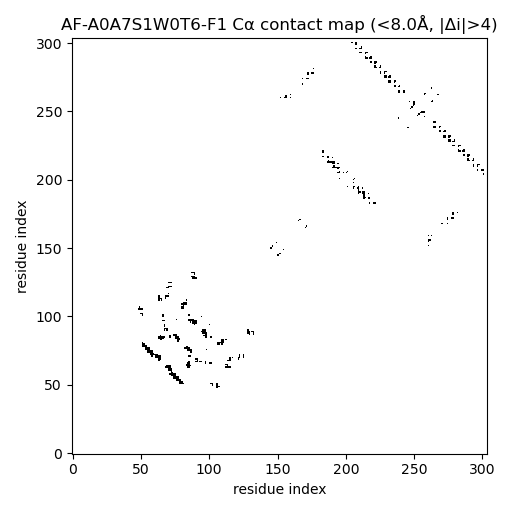17.038 1.00 82.12 255 LYS A O 1
ATOM 1966 N N . ILE A 1 256 ? 6.766 5.924 -14.842 1.00 81.38 256 ILE A N 1
ATOM 1967 C CA . ILE A 1 256 ? 5.388 6.402 -14.714 1.00 81.38 256 ILE A CA 1
ATOM 1968 C C . ILE A 1 256 ? 5.428 7.910 -14.491 1.00 81.38 256 ILE A C 1
ATOM 1970 O O . ILE A 1 256 ? 5.963 8.379 -13.483 1.00 81.38 256 ILE A O 1
ATOM 1974 N N . ASP A 1 257 ? 4.830 8.672 -15.404 1.00 84.69 257 ASP A N 1
ATOM 1975 C CA . ASP A 1 257 ? 4.615 10.098 -15.185 1.00 84.69 257 ASP A CA 1
ATOM 1976 C C . ASP A 1 257 ? 3.337 10.314 -14.360 1.00 84.69 257 ASP A C 1
ATOM 1978 O O . ASP A 1 257 ? 2.210 10.234 -14.852 1.00 84.69 257 ASP A O 1
ATOM 1982 N N . LEU A 1 258 ? 3.512 10.566 -13.061 1.00 85.94 258 LEU A N 1
ATOM 1983 C CA . LEU A 1 258 ? 2.401 10.838 -12.144 1.00 85.94 258 LEU A CA 1
ATOM 1984 C C . LEU A 1 258 ? 1.605 12.089 -12.541 1.00 85.94 258 LEU A C 1
ATOM 1986 O O . LEU A 1 258 ? 0.409 12.158 -12.243 1.00 85.94 258 LEU A O 1
ATOM 1990 N N . ALA A 1 259 ? 2.240 13.054 -13.217 1.00 87.38 259 ALA A N 1
ATOM 1991 C CA . ALA A 1 259 ? 1.562 14.247 -13.705 1.00 87.38 259 ALA A CA 1
ATOM 1992 C C . ALA A 1 259 ? 0.594 13.899 -14.843 1.00 87.38 259 ALA A C 1
ATOM 1994 O O . ALA A 1 259 ? -0.537 14.384 -14.845 1.00 87.38 259 ALA A O 1
ATOM 1995 N N . GLU A 1 260 ? 0.984 12.990 -15.742 1.00 84.56 260 GLU A N 1
ATOM 1996 C CA . GLU A 1 260 ? 0.120 12.490 -16.821 1.00 84.56 260 GLU A CA 1
ATOM 1997 C C . GLU A 1 260 ? -1.088 11.708 -16.276 1.00 84.56 260 GLU A C 1
ATOM 1999 O O . GLU A 1 260 ? -2.185 11.759 -16.834 1.00 84.56 260 GLU A O 1
ATOM 2004 N N . LEU A 1 261 ? -0.918 11.032 -15.136 1.00 81.81 261 LEU A N 1
ATOM 2005 C CA . LEU A 1 261 ? -2.009 10.365 -14.417 1.00 81.81 261 LEU A CA 1
ATOM 2006 C C . LEU A 1 261 ? -2.890 11.331 -13.603 1.00 81.81 261 LEU A C 1
ATOM 2008 O O . LEU A 1 261 ? -3.878 10.904 -13.002 1.00 81.81 261 LEU A O 1
ATOM 2012 N N . GLY A 1 262 ? -2.543 12.620 -13.534 1.00 85.19 262 GLY A N 1
ATOM 2013 C CA . GLY A 1 262 ? -3.250 13.607 -12.716 1.00 85.19 262 GLY A CA 1
ATOM 2014 C C . GLY A 1 262 ? -3.139 13.353 -11.204 1.00 85.19 262 GLY A C 1
ATOM 2015 O O . GLY A 1 262 ? -3.989 13.820 -10.431 1.00 85.19 262 GLY A O 1
ATOM 2016 N N . ILE A 1 263 ? -2.117 12.603 -10.770 1.00 86.31 263 ILE A N 1
ATOM 2017 C CA . ILE A 1 263 ? -1.878 12.244 -9.369 1.00 86.31 263 ILE A CA 1
ATOM 2018 C C . ILE A 1 263 ? -0.939 13.276 -8.739 1.00 86.31 263 ILE A C 1
ATOM 2020 O O . ILE A 1 263 ? 0.283 13.155 -8.779 1.00 86.31 263 ILE A O 1
ATOM 2024 N N . ASP A 1 264 ? -1.514 14.276 -8.071 1.00 89.75 264 ASP A N 1
ATOM 2025 C CA . ASP A 1 264 ? -0.745 15.171 -7.202 1.00 89.75 264 ASP A CA 1
ATOM 2026 C C . ASP A 1 264 ? -0.571 14.534 -5.810 1.00 89.75 264 ASP A C 1
ATOM 2028 O O . ASP A 1 264 ? -1.449 14.612 -4.940 1.00 89.75 264 ASP A O 1
ATOM 2032 N N . LEU A 1 265 ? 0.599 13.923 -5.580 1.00 88.44 265 LEU A N 1
ATOM 2033 C CA . LEU A 1 265 ? 0.983 13.341 -4.287 1.00 88.44 265 LEU A CA 1
ATOM 2034 C C . LEU A 1 265 ? 0.894 14.354 -3.134 1.00 88.44 265 LEU A C 1
ATOM 2036 O O . LEU A 1 265 ? 0.509 13.985 -2.022 1.00 88.44 265 LEU A O 1
ATOM 2040 N N . LYS A 1 266 ? 1.195 15.640 -3.371 1.00 90.06 266 LYS A N 1
ATOM 2041 C CA . LYS A 1 266 ? 1.090 16.686 -2.340 1.00 90.06 266 LYS A CA 1
ATOM 2042 C C . LYS A 1 266 ? -0.366 16.990 -2.020 1.00 90.06 266 LYS A C 1
ATOM 2044 O O . LYS A 1 266 ? -0.692 17.271 -0.865 1.00 90.06 266 LYS A O 1
ATOM 2049 N N . TYR A 1 267 ? -1.253 16.982 -3.011 1.00 89.50 267 TYR A N 1
ATOM 2050 C CA . TYR A 1 267 ? -2.691 17.128 -2.776 1.00 89.50 267 TYR A CA 1
ATOM 2051 C C . TYR A 1 267 ? -3.254 15.937 -1.992 1.00 89.50 267 TYR A C 1
ATOM 2053 O O . TYR A 1 267 ? -3.975 16.138 -1.007 1.00 89.50 267 TYR A O 1
ATOM 2061 N N . GLY A 1 268 ? -2.879 14.714 -2.380 1.00 86.81 268 GLY A N 1
ATOM 2062 C CA . GLY A 1 268 ? -3.263 13.484 -1.685 1.00 86.81 268 GLY A CA 1
ATOM 2063 C C . GLY A 1 268 ? -2.800 13.484 -0.228 1.00 86.81 268 GLY A C 1
ATOM 2064 O O . GLY A 1 268 ? -3.618 13.349 0.682 1.00 86.81 268 GLY A O 1
ATOM 2065 N N . ALA A 1 269 ? -1.516 13.763 0.008 1.00 89.56 269 ALA A N 1
ATOM 2066 C CA . ALA A 1 269 ? -0.936 13.841 1.346 1.00 89.56 269 ALA A CA 1
ATOM 2067 C C . ALA A 1 269 ? -1.590 14.928 2.215 1.00 89.56 269 ALA A C 1
ATOM 2069 O O . ALA A 1 269 ? -1.925 14.682 3.374 1.00 89.56 269 ALA A O 1
ATOM 2070 N N . ARG A 1 270 ? -1.851 16.123 1.663 1.00 91.38 270 ARG A N 1
ATOM 2071 C CA . ARG A 1 270 ? -2.575 17.192 2.379 1.00 91.38 270 ARG A CA 1
ATOM 2072 C C . ARG A 1 270 ? -3.999 16.781 2.742 1.00 91.38 270 ARG A C 1
ATOM 2074 O O . ARG A 1 270 ? -4.468 17.128 3.824 1.00 91.38 270 ARG A O 1
ATOM 2081 N N . SER A 1 271 ? -4.682 16.064 1.855 1.00 88.88 271 SER A N 1
ATOM 2082 C CA . SER A 1 271 ? -6.038 15.576 2.106 1.00 88.88 271 SER A CA 1
ATOM 2083 C C . SER A 1 271 ? -6.042 14.510 3.201 1.00 88.88 271 SER A C 1
ATOM 2085 O O . SER A 1 271 ? -6.784 14.654 4.169 1.00 88.88 271 SER A O 1
ATOM 2087 N N . ALA A 1 272 ? -5.149 13.520 3.118 1.00 87.69 272 ALA A N 1
ATOM 2088 C CA . ALA A 1 272 ? -4.972 12.494 4.145 1.00 87.69 272 ALA A CA 1
ATOM 2089 C C . ALA A 1 272 ? -4.625 13.099 5.515 1.00 87.69 272 ALA A C 1
ATOM 2091 O O . ALA A 1 272 ? -5.235 12.744 6.518 1.00 87.69 272 ALA A O 1
ATOM 2092 N N . LYS A 1 273 ? -3.724 14.089 5.553 1.00 91.69 273 LYS A N 1
ATOM 2093 C CA . LYS A 1 273 ? -3.349 14.808 6.779 1.00 91.69 273 LYS A CA 1
ATOM 2094 C C . LYS A 1 273 ? -4.545 15.494 7.448 1.00 91.69 273 LYS A C 1
ATOM 2096 O O . LYS A 1 273 ? -4.679 15.436 8.667 1.00 91.69 273 LYS A O 1
ATOM 2101 N N . ARG A 1 274 ? -5.423 16.138 6.668 1.00 90.44 274 ARG A N 1
ATOM 2102 C CA . ARG A 1 274 ? -6.644 16.771 7.202 1.00 90.44 274 ARG A CA 1
ATOM 2103 C C . ARG A 1 274 ? -7.634 15.738 7.728 1.00 90.44 274 ARG A C 1
ATOM 2105 O O . ARG A 1 274 ? -8.151 15.934 8.817 1.00 90.44 274 ARG A O 1
ATOM 2112 N N . ILE A 1 275 ? -7.862 14.656 6.981 1.00 88.81 275 ILE A N 1
ATOM 2113 C CA . ILE A 1 275 ? -8.742 13.553 7.399 1.00 88.81 275 ILE A CA 1
ATOM 2114 C C . ILE A 1 275 ? -8.250 12.973 8.733 1.00 88.81 275 ILE A C 1
ATOM 2116 O O . ILE A 1 275 ? -9.014 12.890 9.691 1.00 88.81 275 ILE A O 1
ATOM 2120 N N . ALA A 1 276 ? -6.953 12.669 8.825 1.00 90.62 276 ALA A N 1
ATOM 2121 C CA . ALA A 1 276 ? -6.330 12.151 10.037 1.00 90.62 276 ALA A CA 1
ATOM 2122 C C . ALA A 1 276 ? -6.434 13.135 11.215 1.00 90.62 276 ALA A C 1
ATOM 2124 O O . ALA A 1 276 ? -6.767 12.732 12.321 1.00 90.62 276 ALA A O 1
ATOM 2125 N N . SER A 1 277 ? -6.226 14.436 10.981 1.00 93.06 277 SER A N 1
ATOM 2126 C CA . SER A 1 277 ? -6.378 15.464 12.019 1.00 93.06 277 SER A CA 1
ATOM 2127 C C . SER A 1 277 ? -7.819 15.599 12.519 1.00 93.06 277 SER A C 1
ATOM 2129 O O . SER A 1 277 ? -8.028 15.768 13.718 1.00 93.06 277 SER A O 1
ATOM 2131 N N . SER A 1 278 ? -8.811 15.543 11.625 1.00 90.19 278 SER A N 1
ATOM 2132 C CA . SER A 1 278 ? -10.225 15.579 12.012 1.00 90.19 278 SER A CA 1
ATOM 2133 C C . SER A 1 278 ? -10.621 14.331 12.799 1.00 90.19 278 SER A C 1
ATOM 2135 O O . SER A 1 278 ? -11.307 14.454 13.809 1.00 90.19 278 SER A O 1
ATOM 2137 N N . SER A 1 279 ? -10.148 13.154 12.375 1.00 88.94 279 SER A N 1
ATOM 2138 C CA . SER A 1 279 ? -10.353 11.898 13.103 1.00 88.94 279 SER A CA 1
ATOM 2139 C C . SER A 1 279 ? -9.715 11.954 14.491 1.00 88.94 279 SER A C 1
ATOM 2141 O O . SER A 1 279 ? -10.416 11.730 15.464 1.00 88.94 279 SER A O 1
ATOM 2143 N N . LEU A 1 280 ? -8.450 12.377 14.611 1.00 92.62 280 LEU A N 1
ATOM 2144 C CA . LEU A 1 280 ? -7.781 12.563 15.905 1.00 92.62 280 LEU A CA 1
ATOM 2145 C C . LEU A 1 280 ? -8.571 13.482 16.839 1.00 92.62 280 LEU A C 1
ATOM 2147 O O . LEU A 1 280 ? -8.776 13.140 17.997 1.00 92.62 280 LEU A O 1
ATOM 2151 N N . SER A 1 281 ? -9.051 14.624 16.337 1.00 93.44 281 SER A N 1
ATOM 2152 C CA . SER A 1 281 ? -9.857 15.547 17.140 1.00 93.44 281 SER A CA 1
ATOM 2153 C C . SER A 1 281 ? -11.143 14.894 17.650 1.00 93.44 281 SER A C 1
ATOM 2155 O O . SER A 1 281 ? -11.492 15.080 18.813 1.00 93.44 281 SER A O 1
ATOM 2157 N N . ALA A 1 282 ? -11.848 14.142 16.801 1.00 90.00 282 ALA A N 1
ATOM 2158 C CA . ALA A 1 282 ? -13.078 13.456 17.185 1.00 90.00 282 ALA A CA 1
ATOM 2159 C C . ALA A 1 282 ? -12.807 12.327 18.193 1.00 90.00 282 ALA A C 1
ATOM 2161 O O . ALA A 1 282 ? -13.464 12.268 19.231 1.00 90.00 282 ALA A O 1
ATOM 2162 N N . THR A 1 283 ? -11.794 11.495 17.934 1.00 90.25 283 THR A N 1
ATOM 2163 C CA . THR A 1 283 ? -11.360 10.423 18.837 1.00 90.25 283 THR A CA 1
ATOM 2164 C C . THR A 1 283 ? -10.981 10.972 20.206 1.00 90.25 283 THR A C 1
ATOM 2166 O O . THR A 1 283 ? -11.398 10.415 21.216 1.00 90.25 283 THR A O 1
ATOM 2169 N N . SER A 1 284 ? -10.245 12.086 20.263 1.00 91.75 284 SER A N 1
ATOM 2170 C CA . SER A 1 284 ? -9.874 12.716 21.532 1.00 91.75 284 SER A CA 1
ATOM 2171 C C . SER A 1 284 ? -11.102 13.149 22.331 1.00 91.75 284 SER A C 1
ATOM 2173 O O . SER A 1 284 ? -11.177 12.856 23.520 1.00 91.75 284 SER A O 1
ATOM 2175 N N . VAL A 1 285 ? -12.089 13.793 21.695 1.00 94.38 285 VAL A N 1
ATOM 2176 C CA . VAL A 1 285 ? -13.337 14.202 22.370 1.00 94.38 285 VAL A CA 1
ATOM 2177 C C . VAL A 1 285 ? -14.086 12.989 22.931 1.00 94.38 285 VAL A C 1
ATOM 2179 O O . VAL A 1 285 ? -14.508 13.010 24.087 1.00 94.38 285 VAL A O 1
ATOM 2182 N N . LEU A 1 286 ? -14.210 11.917 22.145 1.00 88.69 286 LEU A N 1
ATOM 2183 C CA . LEU A 1 286 ? -14.859 10.678 22.585 1.00 88.69 286 LEU A CA 1
ATOM 2184 C C . LEU A 1 286 ? -14.092 9.998 23.724 1.00 88.69 286 LEU A C 1
ATOM 2186 O O . LEU A 1 286 ? -14.709 9.503 24.665 1.00 88.69 286 LEU A O 1
ATOM 2190 N N . LEU A 1 287 ? -12.759 10.007 23.675 1.00 90.12 287 LEU A N 1
ATOM 2191 C CA . LEU A 1 287 ? -11.917 9.427 24.716 1.00 90.12 287 LEU A CA 1
ATOM 2192 C C . LEU A 1 287 ? -12.074 10.189 26.036 1.00 90.12 287 LEU A C 1
ATOM 2194 O O . LEU A 1 287 ? -12.266 9.564 27.075 1.00 90.12 287 LEU A O 1
ATOM 2198 N N . PHE A 1 288 ? -12.085 11.526 25.999 1.00 94.19 288 PHE A N 1
ATOM 2199 C CA . PHE A 1 288 ? -12.367 12.343 27.184 1.00 94.19 288 PHE A CA 1
ATOM 2200 C C . PHE A 1 288 ? -13.742 12.025 27.783 1.00 94.19 288 PHE A C 1
ATOM 2202 O O . PHE A 1 288 ? -13.855 11.872 29.001 1.00 94.19 288 PHE A O 1
ATOM 2209 N N . ALA A 1 289 ? -14.773 11.871 26.947 1.00 90.44 289 ALA A N 1
ATOM 2210 C CA . ALA A 1 289 ? -16.107 11.488 27.403 1.00 90.44 289 ALA A CA 1
ATOM 2211 C C . ALA A 1 289 ? -16.125 10.082 28.035 1.00 90.44 289 ALA A C 1
ATOM 2213 O O . ALA A 1 289 ? -16.712 9.897 29.102 1.00 90.44 289 ALA A O 1
ATOM 2214 N N . ALA A 1 290 ? -15.441 9.108 27.426 1.00 86.75 290 ALA A N 1
ATOM 2215 C CA . ALA A 1 290 ? -15.324 7.749 27.954 1.00 86.75 290 ALA A CA 1
ATOM 2216 C C . ALA A 1 290 ? -14.585 7.713 29.302 1.00 86.75 290 ALA A C 1
ATOM 2218 O O . ALA A 1 290 ? -15.057 7.072 30.241 1.00 86.75 290 ALA A O 1
ATOM 2219 N N . CYS A 1 291 ? -13.480 8.450 29.440 1.00 89.06 291 CYS A N 1
ATOM 2220 C CA . CYS A 1 291 ? -12.748 8.570 30.701 1.00 89.06 291 CYS A CA 1
ATOM 2221 C C . CYS A 1 291 ? -13.588 9.244 31.795 1.00 89.06 291 CYS A C 1
ATOM 2223 O O . CYS A 1 291 ? -13.572 8.797 32.941 1.00 89.06 291 CYS A O 1
ATOM 2225 N N . ALA A 1 292 ? -14.350 10.289 31.456 1.00 92.94 292 ALA A N 1
ATOM 2226 C CA . ALA A 1 292 ? -15.252 10.945 32.401 1.00 92.94 292 ALA A CA 1
ATOM 2227 C C . ALA A 1 292 ? -16.370 10.000 32.878 1.00 92.94 292 ALA A C 1
ATOM 2229 O O . ALA A 1 292 ? -16.659 9.941 34.075 1.00 92.94 292 ALA A O 1
ATOM 2230 N N . ALA A 1 293 ? -16.964 9.224 31.964 1.00 86.44 293 ALA A N 1
ATOM 2231 C CA . ALA A 1 293 ? -17.959 8.208 32.299 1.00 86.44 293 ALA A CA 1
ATOM 2232 C C . ALA A 1 293 ? -17.370 7.116 33.207 1.00 86.44 293 ALA A C 1
ATOM 2234 O O . ALA A 1 293 ? -17.938 6.819 34.257 1.00 86.44 293 ALA A O 1
ATOM 2235 N N . TRP A 1 294 ? -16.195 6.590 32.854 1.00 89.88 294 TRP A N 1
ATOM 2236 C CA . TRP A 1 294 ? -15.476 5.591 33.647 1.00 89.88 294 TRP A CA 1
ATOM 2237 C C . TRP A 1 294 ? -15.181 6.087 35.068 1.00 89.88 294 TRP A C 1
ATOM 2239 O O . TRP A 1 294 ? -15.444 5.388 36.046 1.00 89.88 294 TRP A O 1
ATOM 2249 N N . TRP A 1 295 ? -14.705 7.328 35.200 1.00 92.81 295 TRP A N 1
ATOM 2250 C CA . TRP A 1 295 ? -14.405 7.947 36.491 1.00 92.81 295 TRP A CA 1
ATOM 2251 C C . TRP A 1 295 ? -15.651 8.127 37.369 1.00 92.81 295 TRP A C 1
ATOM 2253 O O . TRP A 1 295 ? -15.604 7.900 38.580 1.00 92.81 295 TRP A O 1
ATOM 2263 N N . ASN A 1 296 ? -16.786 8.497 36.771 1.00 89.88 296 ASN A N 1
ATOM 2264 C CA . ASN A 1 296 ? -18.058 8.582 37.488 1.00 89.88 296 ASN A CA 1
ATOM 2265 C C . ASN A 1 296 ? -18.534 7.205 37.969 1.00 89.88 296 ASN A C 1
ATOM 2267 O O . ASN A 1 296 ? -18.986 7.094 39.109 1.00 89.88 296 ASN A O 1
ATOM 2271 N N . CYS A 1 297 ? -18.372 6.156 37.154 1.00 84.88 297 CYS A N 1
ATOM 2272 C CA . CYS A 1 297 ? -18.649 4.785 37.577 1.00 84.88 297 CYS A CA 1
ATOM 2273 C C . CYS A 1 297 ? -17.739 4.362 38.740 1.00 84.88 297 CYS A C 1
ATOM 2275 O O . CYS A 1 297 ? -18.241 3.868 39.745 1.00 84.88 297 CYS A O 1
ATOM 2277 N N . LEU A 1 298 ? -16.432 4.637 38.664 1.00 85.06 298 LEU A N 1
ATOM 2278 C CA . LEU A 1 298 ? -15.482 4.329 39.740 1.00 85.06 298 LEU A CA 1
ATOM 2279 C C . LEU A 1 298 ? -15.869 5.013 41.060 1.00 85.06 298 LEU A C 1
ATOM 2281 O O . LEU A 1 298 ? -15.875 4.382 42.116 1.00 85.06 298 LEU A O 1
ATOM 2285 N N . ARG A 1 299 ? -16.234 6.301 41.011 1.00 92.25 299 ARG A N 1
ATOM 2286 C CA . ARG A 1 299 ? -16.704 7.039 42.194 1.00 92.25 299 ARG A CA 1
ATOM 2287 C C . ARG A 1 299 ? -17.969 6.433 42.793 1.00 92.25 299 ARG A C 1
ATOM 2289 O O . ARG A 1 299 ? -18.105 6.432 44.013 1.00 92.25 299 ARG A O 1
ATOM 2296 N N . ALA A 1 300 ? -18.893 5.961 41.959 1.00 86.75 300 ALA A N 1
ATOM 2297 C CA . ALA A 1 300 ? -20.098 5.293 42.433 1.00 86.75 300 ALA A CA 1
ATOM 2298 C C . ALA A 1 300 ? -19.769 3.952 43.108 1.00 86.75 300 ALA A C 1
ATOM 2300 O O . ALA A 1 300 ? -20.380 3.649 44.126 1.00 86.75 300 ALA A O 1
ATOM 2301 N N . VAL A 1 301 ? -18.772 3.201 42.609 1.00 85.12 301 VAL A N 1
ATOM 2302 C CA . VAL A 1 301 ? -18.338 1.933 43.231 1.00 85.12 301 VAL A CA 1
ATOM 2303 C C . VAL A 1 301 ? -17.796 2.209 44.625 1.00 85.12 301 VAL A C 1
ATOM 2305 O O . VAL A 1 301 ? -18.154 1.511 45.557 1.00 85.12 301 VAL A O 1
ATOM 2308 N N . TRP A 1 302 ? -16.963 3.242 44.775 1.00 90.00 302 TRP A N 1
ATOM 2309 C CA . TRP A 1 302 ? -16.318 3.552 46.054 1.00 90.00 302 TRP A CA 1
ATOM 2310 C C . TRP A 1 302 ? -17.323 3.963 47.140 1.00 90.00 302 TRP A C 1
ATOM 2312 O O . TRP A 1 302 ? -17.116 3.700 48.318 1.00 90.00 302 TRP A O 1
ATOM 2322 N N . ARG A 1 303 ? -18.417 4.636 46.770 1.00 90.12 303 ARG A N 1
ATOM 2323 C CA . ARG A 1 303 ? -19.412 5.119 47.743 1.00 90.12 303 ARG A CA 1
ATOM 2324 C C . ARG A 1 303 ? -20.291 4.010 48.342 1.00 90.12 303 ARG A C 1
ATOM 2326 O O . ARG A 1 303 ? -21.035 4.315 49.272 1.00 90.12 303 ARG A O 1
ATOM 2333 N N . HIS A 1 304 ? -20.235 2.787 47.817 1.00 80.00 304 HIS A N 1
ATOM 2334 C CA . HIS A 1 304 ? -21.076 1.646 48.197 1.00 80.00 304 HIS A CA 1
ATOM 2335 C C . HIS A 1 304 ? -20.256 0.472 48.735 1.00 80.00 304 HIS A C 1
ATOM 2337 O O . HIS A 1 304 ? -20.844 -0.336 49.490 1.00 80.00 304 HIS A O 1
#

Solvent-accessible surface area (backbone atoms only — not comparable to full-atom values): 17396 Å² total; per-residue (Å²): 140,83,85,83,83,81,81,80,79,85,83,78,83,87,78,82,82,80,84,79,80,82,79,84,81,77,86,77,87,78,90,77,88,78,79,91,72,89,83,74,85,69,79,86,72,78,77,73,72,36,74,62,57,67,42,83,44,75,35,94,56,82,43,32,16,61,69,57,42,34,72,40,68,40,74,23,32,29,24,77,78,24,58,45,32,26,42,80,24,45,41,46,102,84,34,76,37,24,48,65,56,51,56,73,44,66,45,58,74,71,52,78,77,45,84,53,84,90,56,95,60,48,67,61,57,38,52,54,34,50,53,53,33,52,52,50,49,52,52,50,51,50,52,52,52,46,43,72,75,57,44,90,56,50,64,59,39,50,52,50,51,51,49,52,64,66,58,34,67,68,57,45,50,51,48,52,52,51,49,52,54,50,53,44,50,53,52,27,50,53,39,28,50,53,42,49,67,72,41,88,53,92,46,73,67,43,56,47,52,13,50,39,52,11,30,51,54,36,37,53,50,37,50,53,52,34,52,51,26,49,50,48,27,50,50,20,48,51,47,45,73,41,34,66,60,51,50,48,44,33,38,71,73,69,67,41,59,45,72,82,56,70,54,54,57,54,59,52,20,54,50,47,31,50,49,21,51,54,48,36,54,50,34,50,55,54,37,55,51,30,51,53,51,34,51,54,43,52,54,56,58,73,78,107

Organism: Alexandrium catenella (NCBI:txid2925)

Nearest PDB structures (foldseek):
  8odt-assembly1_E  TM=3.553E-01  e=1.196E+00  Escherichia coli K-12
  6zbd-assembly1_D  TM=3.806E-01  e=1.931E+00  Plasmodium falciparum
  6ixf-assembly1_A  TM=2.690E-01  e=1.262E+00  Homo sapiens
  6zw4-assembly1_E  TM=3.788E-01  e=4.770E+00  Nostoc punctiforme
  6ixg-assembly1_A  TM=2.619E-01  e=3.287E+00  Homo sapiens

Sequence (304 aa):
GWTRSASASPRLPESADSSSRSSSSKPTGASEDVRSGEGVGIPDSSFTHRAHKFVQKRYYMPKYCDVCQGVVLGSAFKCQECGMRCHLGYGSDKHQDCRAEALLNPCGAPVASAKGKYHFGDVSKQKLRDVRSLARMRIVDEVISEQKDFGKMDKLKCHVAEFRSRWGRVRINWFLLRWQLVTGFLLGLLSYFAVKFSLSDDGPKAQLLAAMQATSNVAALLFLEGSLAAALYFAASAVSRNAALLHVFARDVAKIDLAELGIDLKYGARSAKRIASSSLSATSVLLFAACAAWWNCLRAVWRH

InterPro domains:
  IPR002219 Protein kinase C-like, phorbol ester/diacylglycerol-binding domain [PF00130] (52-87)
  IPR002219 Protein kinase C-like, phorbol ester/diacylglycerol-binding domain [PS50081] (51-98)
  IPR002219 Protein kinase C-like, phorbol ester/diacylglycerol-binding domain [SM00109] (52-107)
  IPR046349 C1-like domain superfamily [SSF57889] (45-98)